Protein AF-A0A7W1NB99-F1 (afdb_monomer)

Mean predicted aligned error: 2.94 Å

Secondary structure (DSSP, 8-state):
-EEEEE-SSSS-EEEEE-TTS-EEEEEE-TT--HHHHHHHHHHHHHHHH---SEEEEEEESS-HHHHHHHHHHHHHHHHHHT--EEEEEHHHHHHHTT-SEEEEEEEEETTTEEEEEEEEEETTEEEEEEEEEEEETTS-----GGGGGSEEESTHHHHSTTHHHHHSTTPEE---PPP-TT-

Foldseek 3Di:
DEKEKEQQEQWIKIFDADPVLHTPDIGTPVNPGLLPPVLVRVVVVCVVPNQDQAYEYECDDGDPVNRVSGVVSRVVSCVVVVHHYHYDYQQQLQVLVVAAFWEWEWDDDPDFKIWTFIWGHDPSDIDTPGDIDIDGLPDADDDDPCQLVHEYEEQCCPVPPCSSCVNHNNHHYDYHDGRHRSD

Solvent-accessible surface area (backbone atoms only — not comparable to full-atom values): 9729 Å² total; per-residue (Å²): 74,34,40,25,32,31,11,48,50,70,23,33,27,32,23,3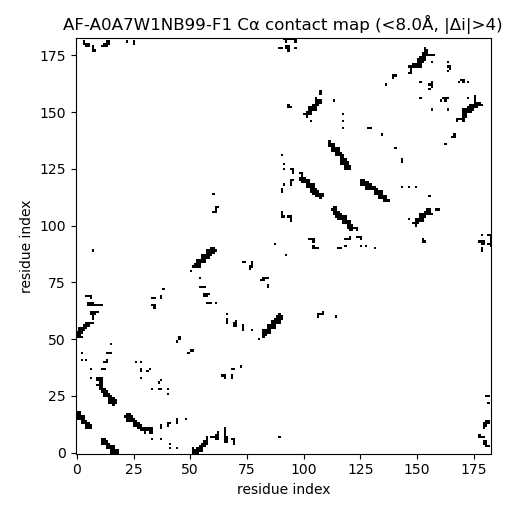8,26,44,88,88,70,49,77,75,46,78,48,70,44,87,77,41,44,23,87,76,41,47,68,59,53,53,51,49,50,38,74,75,74,42,87,53,73,29,38,34,34,39,72,31,72,54,30,73,67,20,31,50,49,44,48,51,50,52,54,51,52,25,64,76,71,74,35,55,75,43,76,35,48,36,51,58,22,40,34,54,66,71,42,69,46,48,27,29,28,30,47,60,47,84,87,60,31,33,35,35,34,34,34,35,24,52,93,87,40,79,44,77,78,38,70,81,41,78,40,49,67,90,55,78,66,92,71,64,84,66,55,59,78,17,33,36,28,18,38,26,63,70,78,40,72,62,46,62,47,74,60,36,69,81,40,43,78,60,60,48,55,73,64,55,33,87,62

pLDDT: mean 96.03, std 3.54, range [71.44, 98.75]

Sequence (183 aa):
MIIAFEAIGRSGSGCAVDAAGAVIEHVALDGIEAEVGLAALVQGLYSRHGVPHALAVAAGPGSFTGLRVAVVLARTLAWMDALPVHPVDSLVALALMQGDGLWWPLVPLKRDTTFHALVRVASGRAEVIAATIATADDDQPTLDALTSGAVAVGPALTQKPGLAERWCPGARSGSPAMPDARG

Structure (mmCIF, N/CA/C/O backbone):
data_AF-A0A7W1NB99-F1
#
_entry.id   AF-A0A7W1NB99-F1
#
loop_
_atom_site.group_PDB
_atom_site.id
_atom_site.type_symbol
_atom_site.label_atom_id
_atom_site.label_alt_id
_atom_site.label_comp_id
_atom_site.label_asym_id
_atom_site.label_entity_id
_atom_site.label_seq_id
_atom_site.pdbx_PDB_ins_code
_atom_site.Cartn_x
_atom_site.Cartn_y
_atom_site.Cartn_z
_atom_site.occupancy
_atom_site.B_iso_or_equiv
_atom_site.auth_seq_id
_atom_site.auth_comp_id
_atom_site.auth_asym_id
_atom_site.auth_atom_id
_atom_site.pdbx_PDB_model_num
ATOM 1 N N . MET A 1 1 ? 8.144 -10.772 -15.489 1.00 95.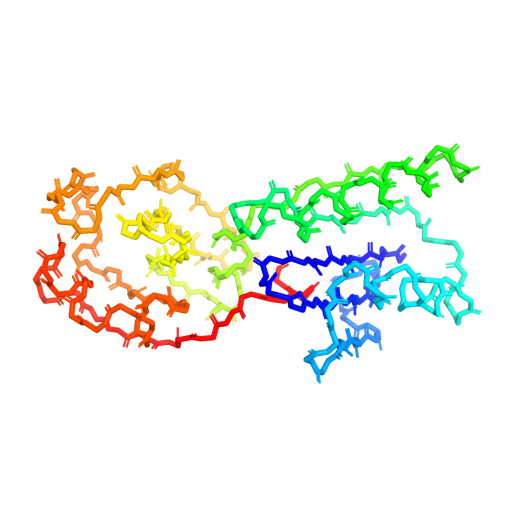31 1 MET A N 1
ATOM 2 C CA . MET A 1 1 ? 8.530 -9.957 -14.335 1.00 95.31 1 MET A CA 1
ATOM 3 C C . MET A 1 1 ? 7.824 -8.611 -14.409 1.00 95.31 1 MET A C 1
ATOM 5 O O . MET A 1 1 ? 7.725 -8.033 -15.491 1.00 95.31 1 MET A O 1
ATOM 9 N N . ILE A 1 2 ? 7.290 -8.181 -13.269 1.00 97.50 2 ILE A N 1
ATOM 10 C CA . ILE A 1 2 ? 6.605 -6.905 -13.036 1.00 97.50 2 ILE A CA 1
ATOM 11 C C . ILE A 1 2 ? 7.521 -6.048 -12.165 1.00 97.50 2 ILE A C 1
ATOM 13 O O . ILE A 1 2 ? 8.188 -6.584 -11.281 1.00 97.50 2 ILE A O 1
ATOM 17 N N . ILE A 1 3 ? 7.530 -4.733 -12.383 1.00 98.50 3 ILE A N 1
ATOM 18 C CA . ILE A 1 3 ? 8.090 -3.791 -11.407 1.00 98.50 3 ILE A CA 1
ATOM 19 C C . ILE A 1 3 ? 6.932 -3.092 -10.699 1.00 98.50 3 ILE A C 1
ATOM 21 O O . ILE A 1 3 ? 6.106 -2.446 -11.350 1.00 98.50 3 ILE A O 1
ATOM 25 N N . ALA A 1 4 ? 6.870 -3.238 -9.378 1.00 98.31 4 ALA A N 1
ATOM 26 C CA . ALA A 1 4 ? 5.909 -2.553 -8.525 1.00 98.31 4 ALA A CA 1
ATOM 27 C C . ALA A 1 4 ? 6.605 -1.449 -7.728 1.00 98.31 4 ALA A C 1
ATOM 29 O O . ALA A 1 4 ? 7.766 -1.602 -7.352 1.00 98.31 4 ALA A O 1
ATOM 30 N N . PHE A 1 5 ? 5.931 -0.333 -7.470 1.00 98.56 5 PHE A N 1
ATOM 31 C CA . PHE A 1 5 ? 6.475 0.711 -6.604 1.00 98.56 5 PHE A CA 1
ATOM 32 C C . PHE A 1 5 ? 5.394 1.580 -5.979 1.00 98.56 5 PHE A C 1
ATOM 34 O O . PHE A 1 5 ? 4.287 1.737 -6.500 1.00 98.56 5 PHE A O 1
ATOM 41 N N . GLU A 1 6 ? 5.735 2.171 -4.843 1.00 97.44 6 GLU A N 1
ATOM 42 C CA . GLU A 1 6 ? 4.821 2.980 -4.058 1.00 97.44 6 GLU A CA 1
ATOM 43 C C . GLU A 1 6 ? 5.514 4.196 -3.442 1.00 97.44 6 GLU A C 1
ATOM 45 O O . GLU A 1 6 ? 6.733 4.242 -3.275 1.00 97.44 6 GLU A O 1
ATOM 50 N N . ALA A 1 7 ? 4.702 5.204 -3.141 1.00 96.12 7 ALA A N 1
ATOM 51 C CA . ALA A 1 7 ? 5.072 6.366 -2.343 1.00 96.12 7 ALA A CA 1
ATOM 52 C C . ALA A 1 7 ? 3.852 6.800 -1.516 1.00 96.12 7 ALA A C 1
ATOM 54 O O . ALA A 1 7 ? 3.336 7.916 -1.633 1.00 96.12 7 ALA A O 1
ATOM 55 N N . ILE A 1 8 ? 3.324 5.847 -0.746 1.00 94.81 8 ILE A N 1
ATOM 56 C CA . ILE A 1 8 ? 2.120 5.988 0.079 1.00 94.81 8 ILE A CA 1
ATOM 57 C C . ILE A 1 8 ? 2.428 6.870 1.289 1.00 94.81 8 ILE A C 1
ATOM 59 O O . ILE A 1 8 ? 1.588 7.660 1.720 1.00 94.81 8 ILE A O 1
ATOM 63 N N . GLY A 1 9 ? 3.642 6.757 1.828 1.00 90.69 9 GLY A N 1
ATOM 64 C CA . GLY A 1 9 ? 4.150 7.600 2.902 1.00 90.69 9 GLY A CA 1
ATOM 65 C C . GLY A 1 9 ? 4.898 8.838 2.404 1.00 90.69 9 GLY A C 1
ATOM 66 O O . GLY A 1 9 ? 4.710 9.334 1.296 1.00 90.69 9 GLY A O 1
ATOM 67 N N . ARG A 1 10 ? 5.766 9.361 3.273 1.00 90.44 10 ARG A N 1
ATOM 68 C CA . ARG A 1 10 ? 6.712 10.435 2.936 1.00 90.44 10 ARG A CA 1
ATOM 69 C C . ARG A 1 10 ? 7.853 9.936 2.029 1.00 90.44 10 ARG A C 1
ATOM 71 O O . ARG A 1 10 ? 8.330 10.644 1.150 1.00 90.44 10 ARG A O 1
ATOM 78 N N . SER A 1 11 ? 8.260 8.693 2.261 1.00 94.31 11 SER A N 1
ATOM 79 C CA . SER A 1 11 ? 9.241 7.956 1.469 1.00 94.31 11 SER A CA 1
ATOM 80 C C . SER A 1 11 ? 8.521 6.976 0.530 1.00 94.31 11 SER A C 1
ATOM 82 O O . SER A 1 11 ? 7.312 7.100 0.322 1.00 94.31 11 SER A O 1
ATOM 84 N N . GLY A 1 12 ? 9.245 6.014 -0.032 1.00 96.44 12 GLY A N 1
ATOM 85 C CA . GLY A 1 12 ? 8.682 5.008 -0.926 1.00 96.44 12 GLY A CA 1
ATOM 86 C C . GLY A 1 12 ? 9.591 3.799 -1.104 1.00 96.44 12 GLY A C 1
ATOM 87 O O . GLY A 1 12 ? 10.700 3.736 -0.565 1.00 96.44 12 GLY A O 1
ATOM 88 N N . SER A 1 13 ? 9.120 2.846 -1.887 1.00 98.25 13 SER A N 1
ATOM 89 C CA . SER A 1 13 ? 9.804 1.589 -2.164 1.00 98.25 13 SER A CA 1
ATOM 90 C C . SER A 1 13 ? 9.446 1.070 -3.552 1.00 98.25 13 SER A C 1
ATOM 92 O O . SER A 1 13 ? 8.508 1.543 -4.198 1.00 98.25 13 SER A O 1
ATOM 94 N N . GLY A 1 14 ? 10.212 0.095 -4.027 1.00 98.38 14 GLY A N 1
ATOM 95 C CA . GLY A 1 14 ? 9.943 -0.613 -5.268 1.00 98.38 14 GLY A CA 1
ATOM 96 C C . GLY A 1 14 ? 10.437 -2.048 -5.209 1.00 98.38 14 GLY A C 1
ATOM 97 O O . GLY A 1 14 ? 11.356 -2.376 -4.457 1.00 98.38 14 GLY A O 1
ATOM 98 N N . CYS A 1 15 ? 9.835 -2.915 -6.011 1.00 98.00 15 CYS A N 1
ATOM 99 C CA . CYS A 1 15 ? 10.243 -4.300 -6.126 1.00 98.00 15 CYS A CA 1
ATOM 100 C C . CYS A 1 15 ? 10.159 -4.809 -7.568 1.00 98.00 15 CYS A C 1
ATOM 102 O O . CYS A 1 15 ? 9.375 -4.319 -8.381 1.00 98.00 15 CYS A O 1
ATOM 104 N N . ALA A 1 16 ? 10.986 -5.805 -7.873 1.00 98.38 16 ALA A N 1
ATOM 105 C CA . ALA A 1 16 ? 10.853 -6.637 -9.060 1.00 98.38 16 ALA A CA 1
ATOM 106 C C . ALA A 1 16 ? 10.233 -7.975 -8.643 1.00 98.38 16 ALA A C 1
ATOM 108 O O . ALA A 1 16 ? 10.694 -8.598 -7.685 1.00 98.38 16 ALA A O 1
ATOM 109 N N . VAL A 1 17 ? 9.203 -8.419 -9.360 1.00 97.00 17 VAL A N 1
ATOM 110 C CA . VAL A 1 17 ? 8.416 -9.620 -9.039 1.00 97.00 17 VAL A CA 1
ATOM 111 C C . VAL A 1 17 ? 8.390 -10.553 -10.241 1.00 97.00 17 VAL A C 1
ATOM 113 O O . VAL A 1 17 ? 8.156 -10.113 -11.368 1.00 97.00 17 VAL A O 1
ATOM 116 N N . ASP A 1 18 ? 8.637 -11.842 -10.036 1.00 94.88 18 ASP A N 1
ATOM 117 C CA . ASP A 1 18 ? 8.598 -12.833 -11.110 1.00 94.88 18 ASP A CA 1
ATOM 118 C C . ASP A 1 18 ? 7.161 -13.174 -11.564 1.00 94.88 18 ASP A C 1
ATOM 120 O O . ASP A 1 18 ? 6.174 -12.603 -11.105 1.00 94.88 18 ASP A O 1
ATOM 124 N N . ALA A 1 19 ? 7.031 -14.091 -12.526 1.00 89.12 19 ALA A N 1
ATOM 125 C CA . ALA A 1 19 ? 5.724 -14.490 -13.056 1.00 89.12 19 ALA A CA 1
ATOM 126 C C . ALA A 1 19 ? 4.874 -15.314 -12.066 1.00 89.12 19 ALA A C 1
ATOM 128 O O . ALA A 1 19 ? 3.666 -15.427 -12.263 1.00 89.12 19 ALA A O 1
ATOM 129 N N . ALA A 1 20 ? 5.487 -15.893 -11.031 1.00 89.25 20 ALA A N 1
ATOM 130 C CA . ALA A 1 20 ? 4.806 -16.643 -9.980 1.00 89.25 20 ALA A CA 1
ATOM 131 C C . ALA A 1 20 ? 4.380 -15.748 -8.801 1.00 89.25 20 ALA A C 1
ATOM 133 O O . ALA A 1 20 ? 3.727 -16.233 -7.878 1.00 89.25 20 ALA A O 1
ATOM 134 N N . GLY A 1 21 ? 4.724 -14.456 -8.831 1.00 87.75 21 GLY A N 1
ATOM 135 C CA . GLY A 1 21 ? 4.451 -13.513 -7.748 1.00 87.75 21 GLY A CA 1
ATOM 136 C C . GLY A 1 21 ? 5.541 -13.479 -6.674 1.00 87.75 21 GLY A C 1
ATOM 137 O O . GLY A 1 21 ? 5.349 -12.840 -5.643 1.00 87.75 21 GLY A O 1
ATOM 138 N N . ALA A 1 22 ? 6.683 -14.142 -6.883 1.00 93.31 22 ALA A N 1
ATOM 139 C CA . ALA A 1 22 ? 7.787 -14.104 -5.934 1.00 93.31 22 ALA A CA 1
ATOM 140 C C . ALA A 1 22 ? 8.626 -12.832 -6.119 1.00 93.31 22 ALA A C 1
ATOM 142 O O . ALA A 1 22 ? 8.983 -12.446 -7.235 1.00 93.31 22 ALA A O 1
ATOM 143 N N . VAL A 1 23 ? 8.961 -12.180 -5.004 1.00 96.88 23 VAL A N 1
ATOM 144 C CA . VAL A 1 23 ? 9.816 -10.987 -4.993 1.00 96.88 23 VAL A CA 1
ATOM 145 C C . VAL A 1 23 ? 11.252 -11.388 -5.334 1.00 96.88 23 VAL A C 1
ATOM 147 O O . VAL A 1 23 ? 11.877 -12.156 -4.606 1.00 96.88 23 VAL A O 1
ATOM 150 N N . ILE A 1 24 ? 11.777 -10.836 -6.428 1.00 97.69 24 ILE A N 1
ATOM 151 C CA . ILE A 1 24 ? 13.167 -10.998 -6.876 1.00 97.69 24 ILE A CA 1
ATOM 152 C C . ILE A 1 24 ? 14.075 -10.028 -6.113 1.00 97.69 24 ILE A C 1
ATOM 154 O O . ILE A 1 24 ? 15.120 -10.412 -5.597 1.00 97.69 24 ILE A O 1
ATOM 158 N N . GLU A 1 25 ? 13.674 -8.758 -6.044 1.00 98.19 25 GLU A N 1
ATOM 159 C CA . GLU A 1 25 ? 14.397 -7.695 -5.345 1.00 98.19 25 GLU A CA 1
ATOM 160 C C . GLU A 1 25 ? 13.383 -6.720 -4.749 1.00 98.19 25 GLU A C 1
ATOM 162 O O . GLU A 1 25 ? 12.399 -6.381 -5.402 1.00 98.19 25 GLU A O 1
ATOM 167 N N . HIS A 1 26 ? 13.640 -6.246 -3.532 1.00 98.19 26 HIS A N 1
ATOM 168 C CA . HIS A 1 26 ? 12.911 -5.148 -2.906 1.00 98.19 26 HIS A CA 1
ATOM 169 C C . HIS A 1 26 ? 13.908 -4.080 -2.461 1.00 98.19 26 HIS A C 1
ATOM 171 O O . HIS A 1 26 ? 14.921 -4.394 -1.834 1.00 98.19 26 HIS A O 1
ATOM 177 N N . VAL A 1 27 ? 13.600 -2.824 -2.767 1.00 98.19 27 VAL A N 1
ATOM 178 C CA . VAL A 1 27 ? 14.417 -1.657 -2.438 1.00 98.19 27 VAL A CA 1
ATOM 179 C 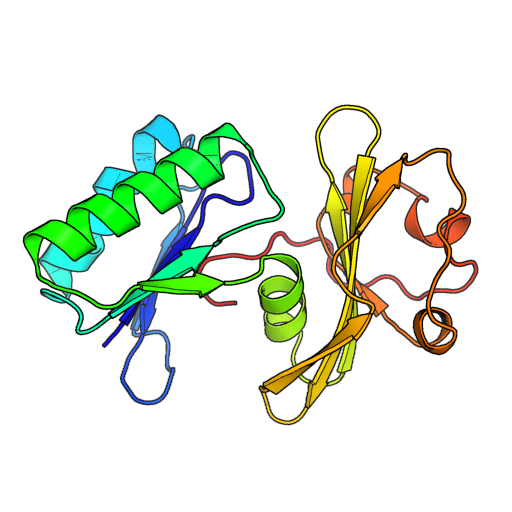C . VAL A 1 27 ? 13.524 -0.622 -1.771 1.00 98.19 27 VAL A C 1
ATOM 181 O O . VAL A 1 27 ? 12.453 -0.303 -2.284 1.00 98.19 27 VAL A O 1
ATOM 184 N N . ALA A 1 28 ? 13.974 -0.071 -0.649 1.00 97.31 28 ALA A N 1
ATOM 185 C CA . ALA A 1 28 ? 13.327 1.048 0.023 1.00 97.31 28 ALA A CA 1
ATOM 186 C C . ALA A 1 28 ? 14.185 2.312 -0.110 1.00 97.31 28 ALA A C 1
ATOM 188 O O . ALA A 1 28 ? 15.399 2.242 -0.284 1.00 97.31 28 ALA A O 1
ATOM 189 N N . LEU A 1 29 ? 13.547 3.478 -0.028 1.00 96.81 29 LEU A N 1
ATOM 190 C CA . LEU A 1 29 ? 14.230 4.773 -0.006 1.00 96.81 29 LEU A CA 1
ATOM 191 C C . LEU A 1 29 ? 14.797 5.146 1.375 1.00 96.81 29 LEU A C 1
ATOM 193 O O . LEU A 1 29 ? 15.425 6.194 1.498 1.00 96.81 29 LEU A O 1
ATOM 197 N N . ASP A 1 30 ? 14.562 4.333 2.409 1.00 91.50 30 ASP A N 1
ATOM 198 C CA . ASP A 1 30 ? 15.127 4.485 3.760 1.00 91.50 30 ASP A CA 1
ATOM 199 C C . ASP A 1 30 ? 15.019 5.909 4.338 1.00 91.50 30 ASP A C 1
ATOM 201 O O . ASP A 1 30 ? 15.935 6.446 4.960 1.00 91.50 30 ASP A O 1
ATOM 205 N N . GLY A 1 31 ? 13.860 6.542 4.133 1.00 89.06 31 GLY A N 1
ATOM 206 C CA . GLY A 1 31 ? 13.554 7.871 4.663 1.00 89.06 31 GLY A CA 1
ATOM 207 C C . GLY A 1 31 ? 13.885 9.033 3.728 1.00 89.06 31 GLY A C 1
ATOM 208 O O . GLY A 1 31 ? 13.512 10.161 4.057 1.00 89.06 31 GLY A O 1
ATOM 209 N N . ILE A 1 32 ? 14.506 8.775 2.569 1.00 95.62 32 ILE A N 1
ATOM 210 C CA . ILE A 1 32 ? 14.614 9.745 1.471 1.00 95.62 32 ILE A CA 1
ATOM 211 C C . ILE A 1 32 ? 13.205 10.040 0.941 1.00 95.62 32 ILE A C 1
ATOM 213 O O . ILE A 1 32 ? 12.403 9.125 0.730 1.00 95.62 32 ILE A O 1
ATOM 217 N N . GLU A 1 33 ? 12.903 11.321 0.732 1.00 96.56 33 GLU A N 1
ATOM 218 C CA . GLU A 1 33 ? 11.612 11.772 0.206 1.00 96.56 33 GLU A CA 1
ATOM 219 C C . GLU A 1 33 ? 11.345 11.181 -1.184 1.00 96.56 33 GLU A C 1
ATOM 221 O O . GLU A 1 33 ? 12.237 11.125 -2.042 1.00 96.56 33 GLU A O 1
ATOM 226 N N . ALA A 1 34 ? 10.104 10.757 -1.424 1.00 95.62 34 ALA A N 1
ATOM 227 C CA . ALA A 1 34 ? 9.724 10.095 -2.668 1.00 95.62 34 ALA A CA 1
ATOM 228 C C . ALA A 1 34 ? 10.000 10.961 -3.912 1.00 95.62 34 ALA A C 1
ATOM 230 O O . ALA A 1 34 ? 10.489 10.450 -4.920 1.00 95.62 34 ALA A O 1
ATOM 231 N N . GLU A 1 35 ? 9.760 12.273 -3.837 1.00 95.38 35 GLU A N 1
ATOM 232 C CA . GLU A 1 35 ? 10.037 13.232 -4.915 1.00 95.38 35 GLU A CA 1
ATOM 233 C C . GLU A 1 35 ? 11.522 13.359 -5.284 1.00 95.38 35 GLU A C 1
ATOM 235 O O . GLU A 1 35 ? 11.835 13.819 -6.381 1.00 95.38 35 GLU A O 1
ATOM 240 N N . VAL A 1 36 ? 12.428 12.946 -4.395 1.00 96.94 36 VAL A N 1
ATOM 241 C CA . VAL A 1 36 ? 13.875 12.958 -4.638 1.00 96.94 36 VAL A CA 1
ATOM 242 C C . VAL A 1 36 ? 14.343 11.598 -5.148 1.00 96.94 36 VAL A C 1
ATOM 244 O O . VAL A 1 36 ? 15.109 11.523 -6.106 1.00 96.94 36 VAL A O 1
ATOM 247 N N . GLY A 1 37 ? 13.909 10.518 -4.495 1.00 97.56 37 GLY A N 1
ATOM 248 C CA . GLY A 1 37 ? 14.526 9.204 -4.664 1.00 97.56 37 GLY A CA 1
ATOM 249 C C . GLY A 1 37 ? 13.807 8.240 -5.608 1.00 97.56 37 GLY A C 1
ATOM 250 O O . GLY A 1 37 ? 14.460 7.379 -6.200 1.00 97.56 37 GLY A O 1
ATOM 251 N N . LEU A 1 38 ? 12.483 8.347 -5.768 1.00 98.19 38 LEU A N 1
ATOM 252 C CA . LEU A 1 38 ? 11.687 7.257 -6.351 1.00 98.19 38 LEU A CA 1
ATOM 253 C C . LEU A 1 38 ? 12.064 6.956 -7.807 1.00 98.19 38 LEU A C 1
ATOM 255 O O . LEU A 1 38 ? 12.202 5.794 -8.183 1.00 98.19 38 LEU A O 1
ATOM 259 N N . ALA A 1 39 ? 12.292 7.993 -8.616 1.00 98.00 39 ALA A N 1
ATOM 260 C CA . ALA A 1 39 ? 12.688 7.824 -10.013 1.00 98.00 39 ALA A CA 1
ATOM 261 C C . ALA A 1 39 ? 14.032 7.091 -10.150 1.00 98.00 39 ALA A C 1
ATOM 263 O O . ALA A 1 39 ? 14.157 6.177 -10.963 1.00 98.00 39 ALA A O 1
ATOM 264 N N . ALA A 1 40 ? 15.020 7.445 -9.322 1.00 98.12 40 ALA A N 1
ATOM 265 C CA . ALA A 1 40 ? 16.326 6.792 -9.324 1.00 98.12 40 ALA A CA 1
ATOM 266 C C . ALA A 1 40 ? 16.234 5.329 -8.863 1.00 98.12 40 ALA A C 1
ATOM 268 O O . ALA A 1 40 ? 16.883 4.458 -9.444 1.00 98.12 40 ALA A O 1
ATOM 269 N N . LEU A 1 41 ? 15.396 5.046 -7.861 1.00 98.56 41 LEU A N 1
ATOM 270 C CA . LEU A 1 41 ? 15.150 3.687 -7.382 1.00 98.56 41 LEU A CA 1
ATOM 271 C C . LEU A 1 41 ? 14.554 2.810 -8.491 1.00 98.56 41 LEU A C 1
ATOM 273 O O . LEU A 1 41 ? 15.102 1.745 -8.786 1.00 98.56 41 LEU A O 1
ATOM 277 N N . VAL A 1 42 ? 13.484 3.272 -9.145 1.00 98.38 42 VAL A N 1
ATOM 278 C CA . VAL A 1 42 ? 12.827 2.521 -10.229 1.00 98.38 42 VAL A CA 1
ATOM 279 C C . VAL A 1 42 ? 13.764 2.348 -11.426 1.00 98.38 42 VAL A C 1
ATOM 281 O O . VAL A 1 42 ? 13.870 1.245 -11.959 1.00 98.38 42 VAL A O 1
ATOM 284 N N . GLN A 1 43 ? 14.523 3.384 -11.800 1.00 97.81 43 GLN A N 1
ATOM 285 C CA . GLN A 1 43 ? 15.547 3.278 -12.844 1.00 97.81 43 GLN A CA 1
ATOM 286 C C . GLN A 1 43 ? 16.609 2.222 -12.500 1.00 97.81 43 GLN A C 1
ATOM 288 O O . GLN A 1 43 ? 17.087 1.499 -13.378 1.00 97.81 43 GLN A O 1
ATOM 293 N N . GLY A 1 44 ? 16.975 2.109 -11.222 1.00 98.38 44 GLY A N 1
ATOM 294 C CA . GLY A 1 44 ? 17.876 1.074 -10.732 1.00 98.38 44 GLY A CA 1
ATOM 295 C C . GLY A 1 44 ? 17.328 -0.334 -10.972 1.00 98.38 44 GLY A C 1
ATOM 296 O O . GLY A 1 44 ? 18.057 -1.180 -11.492 1.00 98.38 44 GLY A O 1
ATOM 297 N N . LEU A 1 45 ? 16.051 -0.570 -10.656 1.00 98.44 45 LEU A N 1
ATOM 298 C CA . LEU A 1 45 ? 15.385 -1.852 -10.919 1.00 98.44 45 LEU A CA 1
ATOM 299 C C . LEU A 1 45 ? 15.341 -2.166 -12.422 1.00 98.44 45 LEU A C 1
ATOM 301 O O . LEU A 1 45 ? 15.717 -3.268 -12.815 1.00 98.44 45 LEU A O 1
ATOM 305 N N . TYR A 1 46 ? 14.989 -1.186 -13.261 1.00 97.19 46 TYR A N 1
ATOM 306 C CA . TYR A 1 46 ? 15.031 -1.314 -14.726 1.00 97.19 46 TYR A CA 1
ATOM 307 C C . TYR A 1 46 ? 16.423 -1.700 -15.231 1.00 97.19 46 TYR A C 1
ATOM 309 O O . TYR A 1 46 ? 16.573 -2.581 -16.072 1.00 97.19 46 TYR A O 1
ATOM 317 N N . SER A 1 47 ? 17.463 -1.059 -14.700 1.00 97.69 47 SER A N 1
ATOM 318 C CA . SER A 1 47 ? 18.841 -1.292 -15.143 1.00 97.69 47 SER A CA 1
ATOM 319 C C . SER A 1 47 ? 19.354 -2.685 -14.758 1.00 97.69 47 SER A C 1
ATOM 321 O O . SER A 1 47 ? 20.170 -3.251 -15.479 1.00 97.69 47 SER A O 1
ATOM 323 N N . ARG A 1 48 ? 18.894 -3.239 -13.627 1.00 98.00 48 ARG A N 1
ATOM 324 C CA . ARG A 1 48 ? 19.312 -4.563 -13.137 1.00 98.00 48 ARG A CA 1
ATOM 325 C C . ARG A 1 48 ? 18.507 -5.714 -13.731 1.00 98.00 48 ARG A C 1
ATOM 327 O O . ARG A 1 48 ? 19.084 -6.762 -14.004 1.00 98.00 48 ARG A O 1
ATOM 334 N N . HIS A 1 49 ? 17.203 -5.525 -13.925 1.00 97.44 49 HIS A N 1
ATOM 335 C CA . HIS A 1 49 ? 16.280 -6.602 -14.308 1.00 97.44 49 HIS A CA 1
ATOM 336 C C . HIS A 1 49 ? 15.745 -6.482 -15.738 1.00 97.44 49 HIS A C 1
ATOM 338 O O . HIS A 1 49 ? 15.089 -7.401 -16.226 1.00 97.44 49 HIS A O 1
ATOM 344 N N . GLY A 1 50 ? 16.046 -5.381 -16.427 1.00 96.56 50 GLY A N 1
ATOM 345 C CA . GLY A 1 50 ? 15.521 -5.073 -17.752 1.00 96.56 50 GLY A CA 1
ATOM 346 C C . GLY A 1 50 ? 14.107 -4.491 -17.713 1.00 96.56 50 GLY A C 1
ATOM 347 O O . GLY A 1 50 ? 13.539 -4.221 -16.653 1.00 96.56 50 GLY A O 1
ATOM 348 N N . VAL A 1 51 ? 13.541 -4.287 -18.904 1.00 97.06 51 VAL A N 1
ATOM 349 C CA . VAL A 1 51 ? 12.183 -3.754 -19.072 1.00 97.06 51 VAL A CA 1
ATOM 350 C C . VAL A 1 51 ? 11.165 -4.803 -18.591 1.00 97.06 51 VAL A C 1
ATOM 352 O O . VAL A 1 51 ? 11.193 -5.940 -19.077 1.00 97.06 51 VAL A O 1
ATOM 355 N N . PRO A 1 52 ? 10.274 -4.474 -17.636 1.00 97.56 52 PRO A N 1
ATOM 356 C CA . PRO A 1 52 ? 9.250 -5.402 -17.170 1.00 97.56 52 PRO A CA 1
ATOM 357 C C . PRO A 1 52 ? 8.143 -5.550 -18.222 1.00 97.56 52 PRO A C 1
ATOM 359 O O . PRO A 1 52 ? 8.005 -4.716 -19.106 1.00 97.56 52 PRO A O 1
ATOM 362 N N . HIS A 1 53 ? 7.293 -6.573 -18.115 1.00 97.44 53 HIS A N 1
ATOM 363 C CA . HIS A 1 53 ? 6.122 -6.681 -19.007 1.00 97.44 53 HIS A CA 1
ATOM 364 C C . HIS A 1 53 ? 4.901 -5.902 -18.502 1.00 97.44 53 HIS A C 1
ATOM 366 O O . HIS A 1 53 ? 3.895 -5.825 -19.200 1.00 97.44 53 HIS A O 1
ATOM 372 N N . ALA A 1 54 ? 4.943 -5.400 -17.266 1.00 98.00 54 ALA A N 1
ATOM 373 C CA . ALA A 1 54 ? 3.902 -4.579 -16.663 1.00 98.00 54 ALA A CA 1
ATOM 374 C C . ALA A 1 54 ? 4.474 -3.770 -15.495 1.00 98.00 54 ALA A C 1
ATOM 376 O O . ALA A 1 54 ? 5.482 -4.152 -14.892 1.00 98.00 54 ALA A O 1
ATOM 377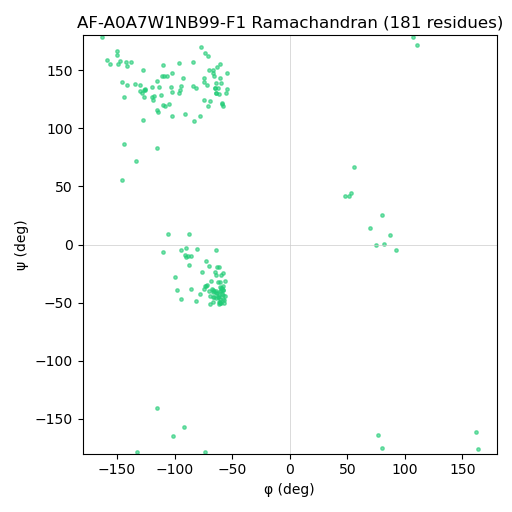 N N . LEU A 1 55 ? 3.784 -2.691 -15.148 1.00 98.56 55 LEU A N 1
ATOM 378 C CA . LEU A 1 55 ? 4.028 -1.920 -13.936 1.00 98.56 55 LEU A CA 1
ATOM 379 C C . LEU A 1 55 ? 2.872 -2.096 -12.959 1.00 98.56 55 LEU A C 1
ATOM 381 O O . LEU A 1 55 ? 1.719 -2.165 -13.380 1.00 98.56 55 LEU A O 1
ATOM 385 N N . ALA A 1 56 ? 3.168 -2.105 -11.665 1.00 98.12 56 ALA A N 1
ATOM 386 C CA . ALA A 1 56 ? 2.171 -1.942 -10.614 1.00 98.12 56 ALA A CA 1
ATOM 387 C C . ALA A 1 56 ? 2.510 -0.700 -9.783 1.00 98.12 56 ALA A C 1
ATOM 389 O O . ALA A 1 56 ? 3.670 -0.457 -9.458 1.00 98.12 56 ALA A O 1
ATOM 390 N N . VAL A 1 57 ? 1.519 0.130 -9.477 1.00 98.44 57 VAL A N 1
ATOM 391 C CA . VAL A 1 57 ? 1.758 1.383 -8.753 1.00 98.44 57 VAL A CA 1
ATOM 392 C C . VAL A 1 57 ? 0.647 1.653 -7.758 1.00 98.44 57 VAL A C 1
ATOM 394 O O . VAL A 1 57 ? -0.533 1.498 -8.080 1.00 98.44 57 VAL A O 1
ATOM 397 N N . ALA A 1 58 ? 1.016 2.089 -6.554 1.00 97.19 58 ALA A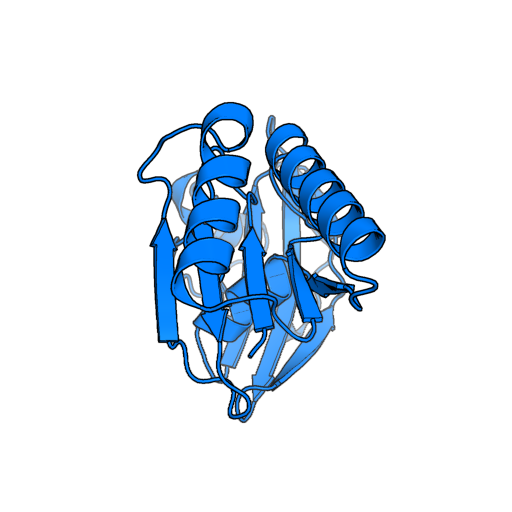 N 1
ATOM 398 C CA . ALA A 1 58 ? 0.039 2.534 -5.569 1.00 97.19 58 ALA A CA 1
ATOM 399 C C . ALA A 1 58 ? -0.787 3.708 -6.125 1.00 97.19 58 ALA A C 1
ATOM 401 O O . ALA A 1 58 ? -0.249 4.760 -6.477 1.00 97.19 58 ALA A O 1
ATOM 402 N N . ALA A 1 59 ? -2.106 3.526 -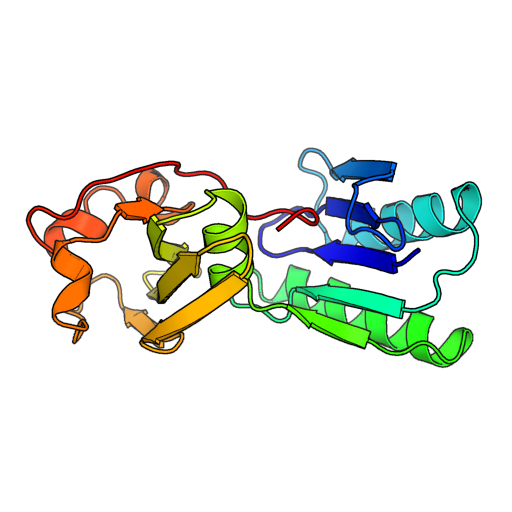6.189 1.00 96.19 59 ALA A N 1
ATOM 403 C CA . ALA A 1 59 ? -3.075 4.532 -6.625 1.00 96.19 59 ALA A CA 1
ATOM 404 C C . ALA A 1 59 ? -3.673 5.325 -5.449 1.00 96.19 59 ALA A C 1
ATOM 406 O O . ALA A 1 59 ? -4.409 6.290 -5.654 1.00 96.19 59 ALA A O 1
ATOM 407 N N . GLY A 1 60 ? -3.318 4.944 -4.223 1.00 94.88 60 GLY A N 1
ATOM 408 C CA . GLY A 1 60 ? -3.792 5.548 -2.990 1.00 94.88 60 GLY A CA 1
ATOM 409 C C . GLY A 1 60 ? -4.785 4.658 -2.244 1.00 94.88 60 GLY A C 1
ATOM 410 O O . GLY A 1 60 ? -5.108 3.566 -2.707 1.00 94.88 60 GLY A O 1
ATOM 411 N N . PRO A 1 61 ? -5.256 5.113 -1.073 1.00 95.44 61 PRO A N 1
ATOM 412 C CA . PRO A 1 61 ? -4.964 6.408 -0.444 1.00 95.44 61 PRO A CA 1
ATOM 413 C C . PRO A 1 61 ? -3.528 6.527 0.105 1.00 95.44 61 PRO A C 1
ATOM 415 O O . PRO A 1 61 ? -2.830 5.531 0.267 1.00 95.44 61 PRO A O 1
ATOM 418 N N . GLY A 1 62 ? -3.057 7.752 0.358 1.00 92.81 62 GLY A N 1
ATOM 419 C CA . GLY A 1 62 ? -1.681 8.017 0.801 1.00 92.81 62 GLY A CA 1
ATOM 420 C C . GLY A 1 62 ? -1.240 9.472 0.604 1.00 92.81 62 GLY A C 1
ATOM 421 O O . GLY A 1 62 ? -2.060 10.377 0.445 1.00 92.81 62 GLY A O 1
ATOM 422 N N . SER A 1 63 ? 0.072 9.700 0.614 1.00 92.06 63 SER A N 1
ATOM 423 C CA . SER A 1 63 ? 0.713 11.004 0.428 1.00 92.06 63 SER A CA 1
ATOM 424 C C . SER A 1 63 ? 0.347 11.631 -0.913 1.00 92.06 63 SER A C 1
ATOM 426 O O . SER A 1 63 ? 0.641 11.082 -1.970 1.00 92.06 63 SER A O 1
ATOM 428 N N . PHE A 1 64 ? -0.243 12.829 -0.886 1.00 91.19 64 PHE A N 1
ATOM 429 C CA . PHE A 1 64 ? -0.630 13.539 -2.108 1.00 91.19 64 PHE A CA 1
ATOM 430 C C . PHE A 1 64 ? 0.559 13.800 -3.047 1.00 91.19 64 PHE A C 1
ATOM 432 O O . PHE A 1 64 ? 0.447 13.606 -4.257 1.00 91.19 64 PHE A O 1
ATOM 439 N N . THR A 1 65 ? 1.701 14.228 -2.501 1.00 93.38 65 THR A N 1
ATOM 440 C CA . THR A 1 65 ? 2.922 14.455 -3.288 1.00 93.38 65 THR A CA 1
ATOM 441 C C . THR A 1 65 ? 3.492 13.124 -3.775 1.00 93.38 65 THR A C 1
ATOM 443 O O . THR A 1 65 ? 3.698 12.963 -4.976 1.00 93.38 65 THR A O 1
ATOM 446 N N . GLY A 1 66 ? 3.675 12.157 -2.868 1.00 94.44 66 GLY A N 1
ATOM 447 C CA . GLY A 1 66 ? 4.286 10.862 -3.178 1.00 94.44 66 GLY A CA 1
ATOM 448 C C . GLY A 1 66 ? 3.513 10.089 -4.247 1.00 94.44 66 GLY A C 1
ATOM 449 O O . GLY A 1 66 ? 4.081 9.724 -5.276 1.00 94.44 66 GLY A O 1
ATOM 450 N N . LEU A 1 67 ? 2.195 9.943 -4.081 1.00 95.69 67 LEU A N 1
ATOM 451 C CA . LEU A 1 67 ? 1.335 9.255 -5.049 1.00 95.69 67 LEU A CA 1
ATOM 452 C C . LEU A 1 67 ? 1.372 9.916 -6.428 1.00 95.69 67 LEU A C 1
ATOM 454 O O . LEU A 1 67 ? 1.425 9.222 -7.440 1.00 95.69 67 LEU A O 1
ATOM 458 N N . ARG A 1 68 ? 1.393 11.254 -6.507 1.00 96.25 68 ARG A N 1
ATOM 459 C CA . ARG A 1 68 ? 1.503 11.944 -7.802 1.00 96.25 68 ARG A CA 1
ATOM 460 C C . ARG A 1 68 ? 2.848 11.689 -8.472 1.00 96.25 68 ARG A C 1
ATOM 462 O O . ARG A 1 68 ? 2.867 11.495 -9.684 1.00 96.25 68 ARG A O 1
ATOM 469 N N . VAL A 1 69 ? 3.943 11.670 -7.711 1.00 97.38 69 VAL A N 1
ATOM 470 C CA . VAL A 1 69 ? 5.271 11.318 -8.236 1.00 97.38 69 VAL A CA 1
ATOM 471 C C . VAL A 1 69 ? 5.258 9.885 -8.772 1.00 97.38 69 VAL A C 1
ATOM 473 O O . VAL A 1 69 ? 5.631 9.672 -9.925 1.00 97.38 69 VAL A O 1
ATOM 476 N N . ALA A 1 70 ? 4.756 8.925 -7.990 1.00 97.81 70 ALA A N 1
ATOM 477 C CA . ALA A 1 70 ? 4.680 7.522 -8.389 1.00 97.81 70 ALA A CA 1
ATOM 478 C C . ALA A 1 70 ? 3.815 7.321 -9.647 1.00 97.81 70 ALA A C 1
ATOM 480 O O . ALA A 1 70 ? 4.264 6.742 -10.634 1.00 97.81 70 ALA A O 1
ATOM 481 N N . VAL A 1 71 ? 2.597 7.864 -9.674 1.00 98.06 71 VAL A N 1
ATOM 482 C CA . VAL A 1 71 ? 1.680 7.712 -10.815 1.00 98.06 71 VAL A CA 1
ATOM 483 C C . VAL A 1 71 ? 2.232 8.370 -12.083 1.00 98.06 71 VAL A C 1
ATOM 485 O O . VAL A 1 71 ? 2.122 7.802 -13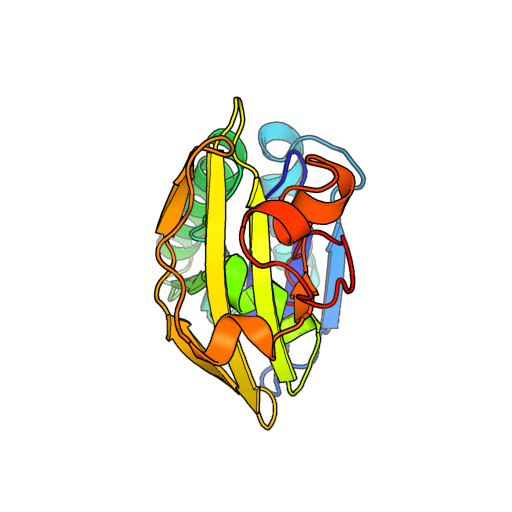.172 1.00 98.06 71 VAL A O 1
ATOM 488 N N . VAL A 1 72 ? 2.853 9.551 -11.979 1.00 98.12 72 VAL A N 1
ATOM 489 C CA . VAL A 1 72 ? 3.467 10.216 -13.141 1.00 98.12 72 VAL A CA 1
ATOM 490 C C . VAL A 1 72 ? 4.665 9.424 -13.659 1.00 98.12 72 VAL A C 1
ATOM 492 O O . VAL A 1 72 ? 4.801 9.281 -14.877 1.00 98.12 72 VAL A O 1
ATOM 495 N N . LEU A 1 73 ? 5.494 8.876 -12.767 1.00 98.31 73 LEU A N 1
ATOM 496 C CA . LEU A 1 73 ? 6.605 8.000 -13.134 1.00 98.31 73 LEU A CA 1
ATOM 497 C C . LEU A 1 73 ? 6.102 6.749 -13.866 1.00 98.31 73 LEU A C 1
ATOM 499 O O . LEU A 1 73 ? 6.561 6.475 -14.973 1.00 98.31 73 LEU A O 1
ATOM 503 N N . ALA A 1 74 ? 5.100 6.057 -13.312 1.00 98.31 74 ALA A N 1
ATOM 504 C CA . ALA A 1 74 ? 4.491 4.876 -13.927 1.00 98.31 74 ALA A CA 1
ATOM 505 C C . ALA A 1 74 ? 3.951 5.181 -15.324 1.00 98.31 74 ALA A C 1
ATOM 507 O O . ALA A 1 74 ? 4.259 4.472 -16.277 1.00 98.31 74 ALA A O 1
ATOM 508 N N . ARG A 1 75 ? 3.196 6.278 -15.467 1.00 98.25 75 ARG A N 1
ATOM 509 C CA . ARG A 1 75 ? 2.647 6.713 -16.757 1.00 98.25 75 ARG A CA 1
ATOM 510 C C . ARG A 1 75 ? 3.743 7.016 -17.777 1.00 98.25 75 ARG A C 1
ATOM 512 O O . ARG A 1 75 ? 3.573 6.709 -18.950 1.00 98.25 75 ARG A O 1
ATOM 519 N N . THR A 1 76 ? 4.833 7.645 -17.344 1.00 98.25 76 THR A N 1
ATOM 520 C CA . THR A 1 76 ? 5.945 8.021 -18.230 1.00 98.25 76 THR A CA 1
ATOM 521 C C . THR A 1 76 ? 6.647 6.779 -18.766 1.00 98.25 76 THR A C 1
ATOM 523 O O . THR A 1 76 ? 6.782 6.639 -19.977 1.00 98.25 76 THR A O 1
ATOM 526 N N . LEU A 1 77 ? 7.006 5.848 -17.881 1.00 98.06 77 LEU A N 1
ATOM 527 C CA . LEU A 1 77 ? 7.639 4.582 -18.256 1.00 98.06 77 LEU A CA 1
ATOM 528 C C . LEU A 1 77 ? 6.717 3.730 -19.136 1.00 98.06 77 LEU A C 1
ATOM 530 O O . LEU A 1 77 ? 7.124 3.250 -20.188 1.00 98.06 77 LEU A O 1
ATOM 534 N N . ALA A 1 78 ? 5.441 3.621 -18.761 1.00 98.12 78 ALA A N 1
ATOM 535 C CA . ALA A 1 78 ? 4.450 2.894 -19.543 1.00 98.12 78 ALA A CA 1
ATOM 536 C C . ALA A 1 78 ? 4.260 3.461 -20.951 1.00 98.12 78 ALA A C 1
ATOM 538 O O . ALA A 1 78 ? 4.061 2.701 -21.892 1.00 98.12 78 ALA A O 1
ATOM 539 N N . TRP A 1 79 ? 4.336 4.783 -21.108 1.00 98.25 79 TRP A N 1
ATOM 540 C CA . TRP A 1 79 ? 4.279 5.416 -22.420 1.00 98.25 79 TRP A CA 1
ATOM 541 C C . TRP A 1 79 ? 5.537 5.145 -23.255 1.00 98.25 79 TRP A C 1
ATOM 543 O O . TRP A 1 79 ? 5.417 4.889 -24.449 1.00 98.25 79 TRP A O 1
ATOM 553 N N . MET A 1 80 ? 6.722 5.172 -22.636 1.00 97.62 80 MET A N 1
ATOM 554 C CA . MET A 1 80 ? 7.998 4.926 -23.318 1.00 97.62 80 MET A CA 1
ATOM 555 C C . MET A 1 80 ? 8.125 3.484 -23.817 1.00 97.62 80 MET A C 1
ATOM 557 O O . MET A 1 80 ? 8.501 3.269 -24.967 1.00 97.62 80 MET A O 1
ATOM 561 N N . ASP A 1 81 ? 7.767 2.520 -22.970 1.00 97.69 81 ASP A N 1
ATOM 562 C CA . ASP A 1 81 ? 7.987 1.091 -23.220 1.00 97.69 81 ASP A CA 1
ATOM 563 C C . ASP A 1 81 ? 6.696 0.337 -23.596 1.00 97.69 81 ASP A C 1
ATOM 565 O O . ASP A 1 81 ? 6.686 -0.889 -23.684 1.00 97.69 81 ASP A O 1
ATOM 569 N N . ALA A 1 82 ? 5.596 1.065 -23.829 1.00 97.94 82 ALA A N 1
ATOM 570 C CA . ALA A 1 82 ? 4.272 0.527 -24.162 1.00 97.94 82 ALA A CA 1
ATOM 571 C C . ALA A 1 82 ? 3.760 -0.531 -23.157 1.00 97.94 82 ALA A C 1
ATOM 573 O O . ALA A 1 82 ? 3.221 -1.572 -23.539 1.00 97.94 82 ALA A O 1
ATOM 574 N N . LEU A 1 83 ? 3.920 -0.256 -21.858 1.00 98.06 83 LEU A N 1
ATOM 575 C CA . LEU A 1 83 ? 3.607 -1.202 -20.784 1.00 98.06 83 LEU A CA 1
ATOM 576 C C . LEU A 1 83 ? 2.181 -1.032 -20.239 1.00 98.06 83 LEU A C 1
ATOM 578 O O . LEU A 1 83 ? 1.720 0.097 -20.052 1.00 98.06 83 LEU A O 1
ATOM 582 N N . PRO A 1 84 ? 1.490 -2.128 -19.880 1.00 98.25 84 PRO A N 1
ATOM 583 C CA . PRO A 1 84 ? 0.308 -2.049 -19.032 1.00 98.25 84 PRO A CA 1
ATOM 584 C C . PRO A 1 84 ? 0.679 -1.569 -17.618 1.00 98.25 84 PRO A C 1
ATOM 586 O O . PRO A 1 84 ? 1.736 -1.913 -17.082 1.00 98.25 84 PRO A O 1
ATOM 589 N N . VAL A 1 85 ? -0.221 -0.794 -17.003 1.00 98.38 85 VAL A N 1
ATOM 590 C CA . VAL A 1 85 ? -0.090 -0.303 -15.622 1.00 98.38 85 VAL A CA 1
ATOM 591 C C . VAL A 1 85 ? -1.259 -0.808 -14.787 1.00 98.38 85 VAL A C 1
ATOM 593 O O . VAL A 1 85 ? -2.419 -0.584 -15.133 1.00 98.38 85 VAL A O 1
ATOM 596 N N . HIS A 1 86 ? -0.946 -1.448 -13.667 1.00 97.62 86 HIS A N 1
ATOM 597 C CA . HIS A 1 86 ? -1.903 -1.941 -12.689 1.00 97.62 86 HIS A CA 1
ATOM 598 C C . HIS A 1 86 ? -1.951 -0.988 -11.485 1.00 97.62 86 HIS A C 1
ATOM 600 O O . HIS A 1 86 ? -0.972 -0.898 -10.739 1.00 97.62 86 HIS A O 1
ATOM 606 N N . PRO A 1 87 ? -3.053 -0.247 -11.284 1.00 97.69 87 PRO A N 1
ATOM 607 C CA . PRO A 1 87 ? -3.236 0.539 -10.073 1.00 97.69 87 PRO A CA 1
ATOM 608 C C . PRO A 1 87 ? -3.513 -0.384 -8.880 1.00 97.69 87 PRO A C 1
ATOM 610 O O . PRO A 1 87 ? -4.308 -1.318 -8.991 1.00 97.69 87 PRO A O 1
ATOM 613 N N . VAL A 1 88 ? -2.885 -0.101 -7.739 1.00 97.06 88 VAL A N 1
ATOM 614 C CA . VAL A 1 88 ? -3.033 -0.871 -6.495 1.00 97.06 88 VAL A CA 1
ATOM 615 C C . VAL A 1 88 ? -3.621 0.021 -5.400 1.00 97.06 88 VAL A C 1
ATOM 617 O O . VAL A 1 88 ? -3.108 1.114 -5.153 1.00 97.06 88 VAL A O 1
ATOM 620 N N . ASP A 1 89 ? -4.701 -0.426 -4.754 1.00 97.38 89 ASP A N 1
ATOM 621 C CA . ASP A 1 89 ? -5.274 0.255 -3.586 1.00 97.38 89 ASP A CA 1
ATOM 622 C C . ASP A 1 89 ? -4.381 0.008 -2.359 1.00 97.38 89 ASP A C 1
ATOM 624 O O . ASP A 1 89 ? -4.097 -1.137 -2.000 1.00 97.38 89 ASP A O 1
ATOM 628 N N . SER A 1 90 ? -3.934 1.084 -1.713 1.00 97.38 90 SER A N 1
ATOM 629 C CA . SER A 1 90 ? -2.997 1.024 -0.587 1.00 97.38 90 SER A CA 1
ATOM 630 C C . SER A 1 90 ? -3.547 0.274 0.630 1.00 97.38 90 SER A C 1
ATOM 632 O O . SER A 1 90 ? -2.774 -0.331 1.372 1.00 97.38 90 SER A O 1
ATOM 634 N N . LEU A 1 91 ? -4.860 0.335 0.879 1.00 98.12 91 LEU A N 1
ATOM 635 C CA . LEU A 1 91 ? -5.498 -0.375 1.991 1.00 98.12 91 LEU A CA 1
ATOM 636 C C . LEU A 1 91 ? -5.595 -1.869 1.685 1.00 98.12 91 LEU A C 1
ATOM 638 O O . LEU A 1 91 ? -5.354 -2.690 2.568 1.00 98.12 91 LEU A O 1
ATOM 642 N N . VAL A 1 92 ? -5.886 -2.225 0.432 1.00 98.00 92 VAL A N 1
ATOM 643 C CA . VAL A 1 92 ? -5.873 -3.621 -0.025 1.00 98.00 92 VAL A CA 1
ATOM 644 C C . VAL A 1 92 ? -4.465 -4.209 0.055 1.00 98.00 92 VAL A C 1
ATOM 646 O O . VAL A 1 92 ? -4.307 -5.295 0.609 1.00 98.00 92 VAL A O 1
ATOM 649 N N . ALA A 1 93 ? -3.450 -3.477 -0.412 1.00 97.12 93 ALA A N 1
ATOM 650 C CA . ALA A 1 93 ? -2.049 -3.884 -0.295 1.00 97.12 93 ALA A CA 1
ATOM 651 C C . ALA A 1 93 ? -1.646 -4.095 1.172 1.00 97.12 93 ALA A C 1
ATOM 653 O O . ALA A 1 93 ? -1.101 -5.133 1.547 1.00 97.12 93 ALA A O 1
ATOM 654 N N . LEU A 1 94 ? -2.008 -3.150 2.049 1.00 97.94 94 LEU A N 1
ATOM 655 C CA . LEU A 1 94 ? -1.757 -3.269 3.485 1.00 97.94 94 LEU A CA 1
ATOM 656 C C . LEU A 1 94 ? -2.431 -4.507 4.096 1.00 97.94 94 LEU A C 1
ATOM 658 O O . LEU A 1 94 ? -1.844 -5.127 4.977 1.00 97.94 94 LEU A O 1
ATOM 662 N N . ALA A 1 95 ? -3.637 -4.872 3.653 1.00 98.12 95 ALA A N 1
ATOM 663 C CA . ALA A 1 95 ? -4.314 -6.087 4.103 1.00 98.12 95 ALA A CA 1
ATOM 664 C C . ALA A 1 95 ? -3.621 -7.362 3.589 1.00 98.12 95 ALA A C 1
ATOM 666 O O . ALA A 1 95 ? -3.405 -8.287 4.370 1.00 98.12 95 ALA A O 1
ATOM 667 N N . LEU A 1 96 ? -3.234 -7.407 2.308 1.00 96.88 96 LEU A N 1
ATOM 668 C CA . LEU A 1 96 ? -2.530 -8.546 1.701 1.00 96.88 96 LEU A CA 1
ATOM 669 C C . LEU A 1 96 ? -1.214 -8.860 2.417 1.00 96.88 96 LEU A C 1
ATOM 671 O O . LEU A 1 96 ? -0.916 -10.029 2.664 1.00 96.88 96 LEU A O 1
ATOM 675 N N . MET A 1 97 ? -0.475 -7.831 2.839 1.00 95.94 97 MET A N 1
ATOM 676 C CA . MET A 1 97 ? 0.771 -7.990 3.600 1.00 95.94 97 MET A CA 1
ATOM 677 C C . MET A 1 97 ? 0.592 -8.690 4.955 1.00 95.94 97 MET A C 1
ATOM 679 O O . MET A 1 97 ? 1.568 -9.199 5.504 1.00 95.94 97 MET A O 1
ATOM 683 N N . GLN A 1 98 ? -0.625 -8.731 5.502 1.00 97.25 98 GLN A N 1
ATOM 684 C CA . GLN A 1 98 ? -0.906 -9.425 6.763 1.00 97.25 98 GLN A CA 1
ATOM 685 C C . GLN A 1 98 ? -1.262 -10.907 6.571 1.00 97.25 98 GLN A C 1
ATOM 687 O O . GLN A 1 98 ? -1.338 -11.651 7.550 1.00 97.25 98 GLN A O 1
ATOM 692 N N . GLY A 1 99 ? -1.472 -11.348 5.328 1.00 96.25 99 GLY A N 1
ATOM 693 C CA . GLY A 1 99 ? -1.912 -12.701 5.003 1.00 96.25 99 GLY A CA 1
ATOM 694 C C . GLY A 1 99 ? -3.403 -12.934 5.256 1.00 96.25 99 GLY A C 1
ATOM 695 O O . GLY A 1 99 ? -4.190 -11.996 5.378 1.00 96.25 99 GLY A O 1
ATOM 696 N N . ASP A 1 100 ? -3.803 -14.204 5.300 1.00 97.94 100 ASP A N 1
ATOM 697 C CA . ASP A 1 100 ? -5.209 -14.599 5.415 1.00 97.94 100 ASP A CA 1
ATOM 698 C C . ASP A 1 100 ? -5.851 -14.083 6.715 1.00 97.94 100 ASP A C 1
ATOM 700 O O . ASP A 1 100 ? -5.329 -14.272 7.815 1.00 97.94 100 ASP A O 1
ATOM 704 N N . GLY A 1 101 ? -7.012 -13.438 6.597 1.00 98.06 101 GLY A N 1
ATOM 705 C CA . GLY A 1 101 ? -7.679 -12.802 7.727 1.00 98.06 101 GLY A CA 1
ATOM 706 C C . GLY A 1 101 ? -8.755 -11.795 7.332 1.00 98.06 101 GLY A C 1
ATOM 707 O O . GLY A 1 101 ? -9.084 -11.619 6.160 1.00 98.06 101 GLY A O 1
ATOM 708 N N . LEU A 1 102 ? -9.328 -11.139 8.341 1.00 98.38 102 LEU A N 1
ATOM 709 C CA . LEU A 1 102 ? -10.215 -9.992 8.168 1.00 98.38 102 LEU A CA 1
ATOM 710 C C . LEU A 1 102 ? -9.526 -8.764 8.761 1.00 98.38 102 LEU A C 1
ATOM 712 O O . LEU A 1 102 ? -9.302 -8.691 9.971 1.00 98.38 102 LEU A O 1
ATOM 716 N N . TRP A 1 103 ? -9.194 -7.819 7.896 1.00 98.62 103 TRP A N 1
ATOM 717 C CA . TRP A 1 103 ? -8.353 -6.675 8.203 1.00 98.62 103 TRP A CA 1
ATOM 718 C C . TRP A 1 103 ? -9.153 -5.390 8.080 1.00 98.62 103 TRP A C 1
ATOM 720 O O . TRP A 1 103 ? -9.942 -5.223 7.148 1.00 98.62 103 TRP A O 1
ATOM 730 N N . TRP A 1 104 ? -8.897 -4.466 8.998 1.00 98.62 104 TRP A N 1
ATOM 731 C CA . TRP A 1 104 ? -9.394 -3.097 8.954 1.00 98.62 104 TRP A CA 1
ATOM 732 C C . TRP A 1 104 ? -8.193 -2.148 8.804 1.00 98.62 104 TRP A C 1
ATOM 734 O O . TRP A 1 104 ? -7.638 -1.683 9.802 1.00 98.62 104 TRP A O 1
ATOM 744 N N . PRO A 1 105 ? -7.693 -1.936 7.570 1.00 98.44 105 PRO A N 1
ATOM 745 C CA . PRO A 1 105 ? -6.573 -1.043 7.313 1.00 98.44 105 PRO A CA 1
ATOM 746 C C . PRO A 1 105 ? -6.922 0.409 7.635 1.00 98.44 105 PRO A C 1
ATOM 748 O O . PRO A 1 105 ? -7.965 0.902 7.215 1.00 98.44 105 PRO A O 1
ATOM 751 N N . LEU A 1 106 ? -6.020 1.102 8.327 1.00 97.81 106 LEU A N 1
ATOM 752 C CA . LEU A 1 106 ? -6.154 2.492 8.748 1.00 97.81 106 LEU A CA 1
ATOM 753 C C . LEU A 1 106 ? -4.922 3.294 8.299 1.00 97.81 106 LEU A C 1
ATOM 755 O O . LEU A 1 106 ?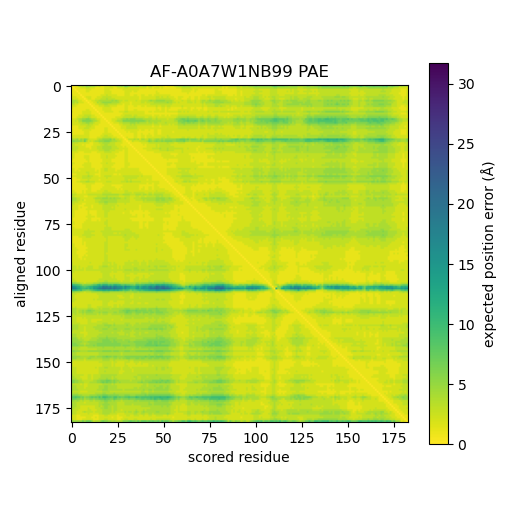 -3.834 3.178 8.878 1.00 97.81 106 LEU A O 1
ATOM 759 N N . VAL A 1 107 ? -5.092 4.140 7.280 1.00 96.25 107 VAL A N 1
ATOM 760 C CA . VAL A 1 107 ? -4.025 5.002 6.743 1.00 96.25 107 VAL A CA 1
ATOM 761 C C . VAL A 1 107 ? -4.372 6.476 6.978 1.00 96.25 107 VAL A C 1
ATOM 763 O O . VAL A 1 107 ? -5.358 6.971 6.428 1.00 96.25 107 VAL A O 1
ATOM 766 N N . PRO A 1 108 ? -3.590 7.213 7.789 1.00 93.25 108 PRO A N 1
ATOM 767 C CA . PRO A 1 108 ? -3.880 8.597 8.105 1.00 93.25 108 PRO A CA 1
ATOM 768 C C . PRO A 1 108 ? -3.547 9.510 6.922 1.00 93.25 108 PRO A C 1
ATOM 770 O O . PRO A 1 108 ? -2.511 9.383 6.270 1.00 93.25 108 PRO A O 1
ATOM 773 N N . LEU A 1 109 ? -4.411 10.493 6.703 1.00 86.62 109 LEU A N 1
ATOM 774 C CA . LEU A 1 109 ? -4.128 11.703 5.946 1.00 86.62 109 LEU A CA 1
ATOM 775 C C . LEU A 1 109 ? -3.742 12.827 6.928 1.00 86.62 109 LEU A C 1
ATOM 777 O O . LEU A 1 109 ? -4.102 12.788 8.109 1.00 86.62 109 LEU A O 1
ATOM 781 N N . LYS A 1 110 ? -2.993 13.835 6.457 1.00 75.62 110 LYS A N 1
ATOM 782 C CA . LYS A 1 110 ? -2.642 15.020 7.268 1.00 75.62 110 LYS A CA 1
ATOM 783 C C . LYS A 1 110 ? -3.908 15.690 7.842 1.00 75.62 110 LYS A C 1
ATOM 785 O O . LYS A 1 110 ? -4.908 15.748 7.136 1.00 75.62 110 LYS A O 1
ATOM 790 N N . ARG A 1 111 ? -3.790 16.285 9.044 1.00 71.44 111 ARG A N 1
ATOM 791 C CA . ARG A 1 111 ? -4.828 17.083 9.740 1.00 71.44 111 ARG A CA 1
ATOM 792 C C . ARG A 1 111 ? -6.156 16.337 9.935 1.00 71.44 111 ARG A C 1
ATOM 794 O O . ARG A 1 111 ? -7.151 16.736 9.373 1.00 71.44 111 ARG A O 1
ATOM 801 N N . ASP A 1 112 ? -6.216 15.291 10.741 1.00 89.81 112 ASP A N 1
ATOM 802 C CA . ASP A 1 112 ? -7.520 14.895 11.314 1.00 89.81 112 ASP A CA 1
ATOM 803 C C . ASP A 1 112 ? -8.446 14.084 10.376 1.00 89.81 112 ASP A C 1
ATOM 805 O O . ASP A 1 112 ? -9.664 14.088 10.520 1.00 89.81 112 ASP A O 1
ATOM 809 N N . THR A 1 113 ? -7.903 13.366 9.385 1.00 94.94 113 THR A N 1
ATOM 810 C CA . THR A 1 113 ? -8.680 12.428 8.542 1.00 94.94 113 THR A CA 1
ATOM 811 C C . THR A 1 113 ? -7.957 11.101 8.369 1.00 94.94 113 THR A C 1
ATOM 813 O O . THR A 1 113 ? -6.747 11.084 8.133 1.00 94.94 113 THR A O 1
ATOM 816 N N . THR A 1 114 ? -8.672 9.983 8.438 1.00 96.94 114 THR A N 1
ATOM 817 C CA . THR A 1 114 ? -8.114 8.641 8.229 1.00 96.94 114 THR A CA 1
ATOM 818 C C . THR A 1 114 ? -8.904 7.899 7.165 1.00 96.94 114 THR A C 1
ATOM 820 O O . THR A 1 114 ? -10.135 7.882 7.178 1.00 96.94 114 THR A O 1
ATOM 823 N N . PHE A 1 115 ? -8.178 7.292 6.229 1.00 97.12 115 PHE A N 1
ATOM 824 C CA . PHE A 1 115 ? -8.752 6.362 5.274 1.00 97.12 115 PHE A CA 1
ATOM 825 C C . PHE A 1 115 ? -8.847 4.978 5.888 1.00 97.12 115 PHE A C 1
ATOM 827 O O . PHE A 1 115 ? -7.890 4.507 6.510 1.00 97.12 115 PHE A O 1
ATOM 834 N N . HIS A 1 116 ? -9.978 4.325 5.668 1.00 98.00 116 HIS A N 1
ATOM 835 C CA . HIS A 1 116 ? -10.191 2.954 6.091 1.00 98.00 116 HIS A CA 1
ATOM 836 C C . HIS A 1 116 ? -11.095 2.192 5.129 1.00 98.00 116 HIS A C 1
ATOM 838 O O . HIS A 1 116 ? -11.837 2.781 4.346 1.00 98.00 116 HIS A O 1
ATOM 844 N N . ALA A 1 117 ? -10.970 0.873 5.171 1.00 98.31 117 ALA A N 1
ATOM 845 C CA . ALA A 1 117 ? -11.737 -0.094 4.396 1.00 98.31 117 ALA A CA 1
ATOM 846 C C . ALA A 1 117 ? -11.844 -1.377 5.220 1.00 98.31 117 ALA A C 1
ATOM 848 O O . ALA A 1 117 ? -11.051 -1.587 6.136 1.00 98.31 117 ALA A O 1
ATOM 849 N N . LEU A 1 118 ? -12.766 -2.270 4.877 1.00 98.62 118 LEU A N 1
ATOM 850 C CA . LEU A 1 118 ? -12.784 -3.617 5.446 1.00 98.62 118 LEU A CA 1
ATOM 851 C C . LEU A 1 118 ? -12.392 -4.607 4.356 1.00 98.62 118 LEU A C 1
ATOM 853 O O . LEU A 1 118 ? -13.069 -4.694 3.333 1.00 98.62 118 LEU A O 1
ATOM 857 N N . VAL A 1 119 ? -11.308 -5.350 4.571 1.00 98.75 119 VAL A N 1
ATOM 858 C CA . VAL A 1 119 ? -10.733 -6.246 3.563 1.00 98.75 119 VAL A CA 1
ATOM 859 C C . VAL A 1 119 ? -10.588 -7.645 4.139 1.00 98.75 119 VAL A C 1
ATOM 861 O O . VAL A 1 119 ? -9.980 -7.844 5.190 1.00 98.75 119 VAL A O 1
ATOM 864 N N . ARG A 1 120 ? -11.134 -8.636 3.441 1.00 98.56 120 ARG A N 1
ATOM 865 C CA . ARG A 1 120 ? -10.904 -10.050 3.726 1.00 98.56 120 ARG A CA 1
ATOM 866 C C . ARG A 1 120 ? -9.803 -10.563 2.818 1.00 98.56 120 ARG A C 1
ATOM 868 O O . ARG A 1 120 ? -9.876 -10.376 1.612 1.00 98.56 120 ARG A O 1
ATOM 875 N N . VAL A 1 121 ? -8.817 -11.242 3.383 1.00 98.50 121 VAL A N 1
ATOM 876 C CA . VAL A 1 121 ? -7.792 -11.957 2.623 1.00 98.50 121 VAL A CA 1
ATOM 877 C C . VAL A 1 121 ? -7.984 -13.451 2.838 1.00 98.50 121 VAL A C 1
ATOM 879 O O . VAL A 1 121 ? -8.116 -13.907 3.974 1.00 98.50 121 VAL A O 1
ATOM 882 N N . ALA A 1 122 ? -8.042 -14.207 1.747 1.00 97.81 122 ALA A N 1
ATOM 883 C CA . ALA A 1 122 ? -8.136 -15.660 1.772 1.00 97.81 122 ALA A CA 1
ATOM 884 C C . ALA A 1 122 ? -7.339 -16.260 0.614 1.00 97.81 122 ALA A C 1
ATOM 886 O O . ALA A 1 122 ? -7.546 -15.894 -0.546 1.00 97.81 122 ALA A O 1
ATOM 887 N N . SER A 1 123 ? -6.442 -17.201 0.920 1.00 94.56 123 SER A N 1
ATOM 888 C CA . SER A 1 123 ? -5.549 -17.827 -0.059 1.00 94.56 123 SER A CA 1
ATOM 889 C C . SER A 1 123 ? -4.790 -16.795 -0.906 1.00 94.56 123 SER A C 1
ATOM 891 O O . SER A 1 123 ? -4.692 -16.933 -2.127 1.00 94.56 123 SER A O 1
ATOM 893 N N . GLY A 1 124 ? -4.311 -15.723 -0.263 1.00 89.62 124 GLY A N 1
ATOM 894 C CA . GLY A 1 124 ? -3.563 -14.646 -0.924 1.00 89.62 124 GLY A CA 1
ATOM 895 C C . GLY A 1 124 ? -4.391 -13.756 -1.861 1.00 89.62 124 GLY A C 1
ATOM 896 O O . GLY A 1 124 ? -3.824 -13.022 -2.665 1.00 89.62 124 GLY A O 1
ATOM 897 N N . ARG A 1 125 ? -5.727 -13.813 -1.792 1.00 94.06 125 ARG A N 1
ATOM 898 C CA . ARG A 1 125 ? -6.623 -12.925 -2.546 1.00 94.06 125 ARG A CA 1
ATOM 899 C C . ARG A 1 125 ? -7.387 -12.018 -1.605 1.00 94.06 125 ARG A C 1
ATOM 901 O O . ARG A 1 125 ? -7.925 -12.492 -0.608 1.00 94.06 125 ARG A O 1
ATOM 908 N N . ALA A 1 126 ? -7.463 -10.742 -1.959 1.00 97.19 126 ALA A N 1
ATOM 909 C CA . ALA A 1 126 ? -8.231 -9.755 -1.221 1.00 97.19 126 ALA A CA 1
ATOM 910 C C . ALA A 1 126 ? -9.640 -9.579 -1.801 1.00 97.19 126 ALA A C 1
ATOM 912 O O . ALA A 1 126 ? -9.825 -9.459 -3.012 1.00 97.19 126 ALA A O 1
ATOM 913 N N . GLU A 1 127 ? -10.621 -9.508 -0.912 1.00 98.12 127 GLU A N 1
ATOM 914 C CA . GLU A 1 127 ? -12.001 -9.115 -1.160 1.00 98.12 127 GLU A CA 1
ATOM 915 C C . GLU A 1 127 ? -12.300 -7.871 -0.317 1.00 98.12 127 GLU A C 1
ATOM 917 O O . GLU A 1 127 ? -12.131 -7.873 0.905 1.00 98.12 127 GLU A O 1
ATOM 922 N N . VAL A 1 128 ? -12.746 -6.798 -0.966 1.00 98.38 128 VAL A N 1
ATOM 923 C CA . VAL A 1 128 ? -13.155 -5.567 -0.281 1.00 98.38 128 VAL A CA 1
ATOM 924 C C . VAL A 1 128 ? -14.596 -5.738 0.196 1.00 98.38 128 VAL A C 1
ATOM 926 O O . VAL A 1 128 ? -15.525 -5.709 -0.606 1.00 98.38 128 VAL A O 1
ATOM 929 N N . ILE A 1 129 ? -14.770 -5.920 1.504 1.00 98.44 129 ILE A N 1
ATOM 930 C CA . ILE A 1 129 ? -16.075 -6.072 2.162 1.00 98.44 129 ILE A CA 1
ATOM 931 C C . ILE A 1 129 ? -16.752 -4.707 2.322 1.00 98.44 129 ILE A C 1
ATOM 933 O O . ILE A 1 129 ? -17.941 -4.566 2.057 1.00 98.44 129 ILE A O 1
ATOM 937 N N . ALA A 1 130 ? -15.977 -3.693 2.714 1.00 97.94 130 ALA A N 1
ATOM 938 C CA . ALA A 1 130 ? -16.415 -2.303 2.761 1.00 97.94 130 ALA A CA 1
ATOM 939 C C . ALA A 1 130 ? -15.407 -1.430 2.016 1.00 97.94 130 ALA A C 1
ATOM 941 O O . ALA A 1 130 ? -14.201 -1.536 2.252 1.00 97.94 130 ALA A O 1
ATOM 942 N N . ALA A 1 131 ? -15.914 -0.593 1.110 1.00 96.50 131 ALA A N 1
ATOM 943 C CA . ALA A 1 131 ? -15.102 0.251 0.244 1.00 96.50 131 ALA A CA 1
ATOM 944 C C . ALA A 1 131 ? -14.233 1.240 1.034 1.00 96.50 131 ALA A C 1
ATOM 946 O O . ALA A 1 131 ? -14.584 1.650 2.140 1.00 96.50 131 ALA A O 1
ATOM 947 N N . THR A 1 132 ? -13.129 1.662 0.418 1.00 95.94 132 THR A N 1
ATOM 948 C CA . THR A 1 132 ? -12.260 2.716 0.943 1.00 95.94 132 THR A CA 1
ATOM 949 C C . THR A 1 132 ? -13.044 4.010 1.143 1.00 95.94 132 THR A C 1
ATOM 951 O O . THR A 1 132 ? -13.555 4.594 0.185 1.00 95.94 132 THR A O 1
ATOM 954 N N . ILE A 1 133 ? -13.097 4.487 2.386 1.00 95.69 133 ILE A N 1
ATOM 955 C CA . ILE A 1 133 ? -13.693 5.771 2.757 1.00 95.69 133 ILE A CA 1
ATOM 956 C C . ILE A 1 133 ? -12.717 6.609 3.579 1.00 95.69 133 ILE A C 1
ATOM 958 O O . ILE A 1 133 ? -11.874 6.085 4.304 1.00 95.69 133 ILE A O 1
ATOM 962 N N . ALA A 1 134 ? -12.837 7.929 3.461 1.00 95.62 134 ALA A N 1
ATOM 963 C CA . ALA A 1 134 ? -12.182 8.879 4.350 1.00 95.62 134 ALA A CA 1
ATOM 964 C C . ALA A 1 134 ? -13.164 9.284 5.449 1.00 95.62 134 ALA A C 1
ATOM 966 O O . ALA A 1 134 ? -14.308 9.634 5.156 1.00 95.62 134 ALA A O 1
ATOM 967 N N . THR A 1 135 ? -12.724 9.272 6.701 1.00 96.88 135 THR A N 1
ATOM 968 C CA . THR A 1 135 ? -13.522 9.762 7.829 1.00 96.88 135 THR A CA 1
ATOM 969 C C . THR A 1 135 ? -12.687 10.731 8.651 1.00 96.88 135 THR A C 1
ATOM 971 O O . THR A 1 135 ? -11.495 10.490 8.863 1.00 96.88 135 THR A O 1
ATOM 974 N N . ALA A 1 136 ? -13.291 11.848 9.065 1.00 96.56 136 ALA A N 1
ATOM 975 C CA . ALA A 1 136 ? -12.646 12.769 9.989 1.00 96.56 136 ALA A CA 1
ATOM 976 C C . ALA A 1 136 ? -12.429 12.064 11.335 1.00 96.56 136 ALA A C 1
ATOM 978 O O . ALA A 1 136 ? -13.290 11.317 11.791 1.00 96.56 136 ALA A O 1
ATOM 979 N N . ASP A 1 137 ? -11.280 12.270 11.969 1.00 96.62 137 ASP A N 1
ATOM 980 C CA . ASP A 1 137 ? -10.866 11.489 13.145 1.00 96.62 137 ASP A CA 1
ATOM 981 C C . ASP A 1 137 ? -11.766 11.693 14.376 1.00 96.62 137 ASP A C 1
ATOM 983 O O . ASP A 1 137 ? -11.810 10.826 15.256 1.00 96.62 137 ASP A O 1
ATOM 987 N N . ASP A 1 138 ? -12.462 12.830 14.425 1.00 95.25 138 ASP A N 1
ATOM 988 C CA . ASP A 1 138 ? -13.406 13.197 15.484 1.00 95.25 138 ASP A CA 1
ATOM 989 C C . ASP A 1 138 ? -14.845 12.733 15.192 1.00 95.25 138 ASP A C 1
ATOM 991 O O . ASP A 1 138 ? -15.692 12.761 16.087 1.00 95.25 138 ASP A O 1
ATOM 995 N N . ASP A 1 139 ? -15.123 12.265 13.971 1.00 96.19 139 ASP A N 1
ATOM 996 C CA . ASP A 1 139 ? -16.420 11.699 13.607 1.00 96.19 139 ASP A CA 1
ATOM 997 C C . ASP A 1 139 ? -16.508 10.218 13.998 1.00 96.19 139 ASP A C 1
ATOM 999 O O . ASP A 1 139 ? -15.507 9.502 14.083 1.00 96.19 139 ASP A O 1
ATOM 1003 N N . GLN A 1 140 ? -17.739 9.728 14.166 1.00 95.75 140 GLN A N 1
ATOM 1004 C CA . GLN A 1 140 ? -18.017 8.299 14.284 1.00 95.75 140 GLN A CA 1
ATOM 1005 C C . GLN A 1 140 ? -18.306 7.714 12.888 1.00 95.75 140 GLN A C 1
ATOM 1007 O O . GLN A 1 140 ? -19.347 8.039 12.305 1.00 95.75 140 GLN A O 1
ATOM 1012 N N . PRO A 1 141 ? -17.445 6.844 12.326 1.00 95.88 141 PRO A N 1
ATOM 1013 C CA . PRO A 1 141 ? -17.710 6.233 11.029 1.00 95.88 141 PRO A CA 1
ATOM 1014 C C . PRO A 1 141 ? -18.911 5.285 11.093 1.00 95.88 141 PRO A C 1
ATOM 1016 O O . PRO A 1 141 ? -19.127 4.581 12.080 1.00 95.88 141 PRO A O 1
ATOM 1019 N N . THR A 1 142 ? -19.650 5.194 9.985 1.00 95.31 142 THR A N 1
ATOM 1020 C CA . THR A 1 142 ? -20.536 4.046 9.751 1.00 95.31 142 THR A CA 1
ATOM 1021 C C . THR A 1 142 ? -19.675 2.873 9.296 1.00 95.31 142 THR A C 1
ATOM 1023 O O . THR A 1 142 ? -19.107 2.909 8.206 1.00 95.31 142 THR A O 1
ATOM 1026 N N . LEU A 1 143 ? -19.550 1.860 10.150 1.00 96.75 143 LEU A N 1
ATOM 1027 C CA . LEU A 1 143 ? -18.741 0.670 9.894 1.00 96.75 143 LEU A CA 1
ATOM 1028 C C . LEU A 1 143 ? -19.623 -0.511 9.493 1.00 96.75 143 LEU A C 1
ATOM 1030 O O . LEU A 1 143 ? -20.742 -0.659 9.986 1.00 96.75 143 LEU A O 1
ATOM 1034 N N . ASP A 1 144 ? -19.090 -1.383 8.637 1.00 97.19 144 ASP A N 1
ATOM 1035 C CA . ASP A 1 144 ? -19.694 -2.692 8.394 1.00 97.19 144 ASP A CA 1
ATOM 1036 C C . ASP A 1 144 ? -19.736 -3.503 9.700 1.00 97.19 144 ASP A C 1
ATOM 1038 O O . ASP A 1 144 ? -18.800 -3.444 10.506 1.00 97.19 144 ASP A O 1
ATOM 1042 N N . ALA A 1 145 ? -20.797 -4.287 9.906 1.00 95.44 145 ALA A N 1
ATOM 1043 C CA . ALA A 1 145 ? -21.002 -5.072 11.124 1.00 95.44 145 ALA A CA 1
ATOM 1044 C C . ALA A 1 145 ? -19.831 -6.029 11.428 1.00 95.44 145 ALA A C 1
ATOM 1046 O O . ALA A 1 145 ? -19.506 -6.275 12.594 1.00 95.44 145 ALA A O 1
ATOM 1047 N N . LEU A 1 146 ? -19.160 -6.532 10.387 1.00 96.69 146 LEU A N 1
ATOM 1048 C CA . LEU A 1 146 ? -18.018 -7.435 10.503 1.00 96.69 146 LEU A CA 1
ATOM 1049 C C . LEU A 1 146 ? -16.741 -6.744 11.003 1.00 96.69 146 LEU A C 1
ATOM 1051 O O . LEU A 1 146 ? -15.817 -7.436 11.432 1.00 96.69 146 LEU A O 1
ATOM 1055 N N . THR A 1 147 ? -16.684 -5.409 11.001 1.00 97.12 147 THR A N 1
ATOM 1056 C CA . THR A 1 147 ? -15.504 -4.644 11.445 1.00 97.12 147 THR A CA 1
ATOM 1057 C C . THR A 1 147 ? -15.116 -4.970 12.888 1.00 97.12 147 THR A C 1
ATOM 1059 O O . THR A 1 147 ? -13.935 -5.094 13.192 1.00 97.12 147 THR A O 1
ATOM 1062 N N . SER A 1 148 ? -16.097 -5.223 13.759 1.00 94.44 148 SER A N 1
ATOM 1063 C CA . SER A 1 148 ? -15.867 -5.618 15.160 1.00 94.44 148 SER A CA 1
ATOM 1064 C C . SER A 1 148 ? -15.070 -6.925 15.326 1.00 94.44 148 SER A C 1
ATOM 1066 O O . SER A 1 148 ? -14.383 -7.111 16.328 1.00 94.44 148 SER A O 1
ATOM 1068 N N . GLY A 1 149 ? -15.126 -7.831 14.342 1.00 95.75 149 GLY A N 1
ATOM 1069 C CA . GLY A 1 149 ? -14.346 -9.074 14.323 1.00 95.75 149 GLY A CA 1
ATOM 1070 C C . GLY A 1 149 ? -12.980 -8.949 13.635 1.00 95.75 149 GLY A C 1
ATOM 1071 O O . GLY A 1 149 ? -12.168 -9.882 13.699 1.00 95.75 149 GLY A O 1
ATOM 1072 N N . ALA A 1 150 ? -12.723 -7.821 12.972 1.00 97.56 150 ALA A N 1
ATOM 1073 C CA . ALA A 1 150 ? -11.505 -7.568 12.217 1.00 97.56 150 ALA A CA 1
ATOM 1074 C C . ALA A 1 150 ? -10.318 -7.213 13.127 1.00 97.56 150 ALA A C 1
ATOM 1076 O O . ALA A 1 150 ? -10.453 -6.986 14.333 1.00 97.56 150 ALA A O 1
ATOM 1077 N N . VAL A 1 151 ? -9.127 -7.179 12.533 1.00 98.62 151 VAL A N 1
ATOM 1078 C CA . VAL A 1 151 ? -7.923 -6.634 13.165 1.00 98.62 151 VAL A CA 1
ATOM 1079 C C . VAL A 1 151 ? -7.573 -5.317 12.479 1.00 98.62 151 VAL A C 1
ATOM 1081 O O . VAL A 1 151 ? -7.314 -5.288 11.275 1.00 98.62 151 VAL A O 1
ATOM 1084 N N . ALA A 1 152 ? -7.569 -4.231 13.248 1.00 98.62 152 ALA A N 1
ATOM 1085 C CA . ALA A 1 152 ? -7.096 -2.930 12.809 1.00 98.62 152 ALA A CA 1
ATOM 1086 C C . ALA A 1 152 ? -5.596 -3.008 12.509 1.00 98.62 152 ALA A C 1
ATOM 1088 O O . ALA A 1 152 ? -4.829 -3.513 13.331 1.00 98.62 152 ALA A O 1
ATOM 1089 N N . VAL A 1 153 ? -5.169 -2.515 11.350 1.00 98.62 153 VAL A N 1
ATOM 1090 C CA . VAL A 1 153 ? -3.756 -2.501 10.938 1.00 98.62 153 VAL A CA 1
ATOM 1091 C C . VAL A 1 153 ? -3.408 -1.182 10.277 1.00 98.62 153 VAL A C 1
ATOM 1093 O O . VAL A 1 153 ? -4.275 -0.497 9.744 1.00 98.62 153 VAL A O 1
ATOM 1096 N N . GLY A 1 154 ? -2.130 -0.835 10.279 1.00 97.50 154 GLY A N 1
ATOM 1097 C CA . GLY A 1 154 ? -1.622 0.326 9.573 1.00 97.50 154 GLY A CA 1
ATOM 1098 C C . GLY A 1 154 ? -1.152 1.475 10.462 1.00 97.50 154 GLY A C 1
ATOM 1099 O O . GLY A 1 154 ? -1.344 1.485 11.683 1.00 97.50 154 GLY A O 1
ATOM 1100 N N . PRO A 1 155 ? -0.532 2.480 9.832 1.00 95.69 155 PRO A N 1
ATOM 1101 C CA . PRO A 1 155 ? 0.139 3.605 10.489 1.00 95.69 155 PRO A CA 1
ATOM 1102 C C . PRO A 1 155 ? -0.744 4.441 11.420 1.00 95.69 155 PRO A C 1
ATOM 1104 O O . PRO A 1 155 ? -0.219 5.092 12.324 1.00 95.69 155 PRO A O 1
ATOM 1107 N N . ALA A 1 156 ? -2.070 4.460 11.238 1.00 96.12 156 ALA A N 1
ATOM 1108 C CA . ALA A 1 156 ? -2.934 5.252 12.111 1.00 96.12 156 ALA A CA 1
ATOM 1109 C C . ALA A 1 156 ? -2.899 4.755 13.566 1.00 96.12 156 ALA A C 1
ATOM 1111 O O . ALA A 1 156 ? -3.090 5.554 14.476 1.00 96.12 156 ALA A O 1
ATOM 1112 N N . LEU A 1 157 ? -2.590 3.475 13.803 1.00 96.94 157 LEU A N 1
ATOM 1113 C CA . LEU A 1 157 ? -2.513 2.908 15.153 1.00 96.94 157 LEU A CA 1
ATOM 1114 C C . LEU A 1 157 ? -1.456 3.589 16.032 1.00 96.94 157 LEU A C 1
ATOM 1116 O O . LEU A 1 157 ? -1.642 3.703 17.241 1.00 96.94 157 LEU A O 1
ATOM 1120 N N . THR A 1 158 ? -0.358 4.056 15.434 1.00 95.69 158 THR A N 1
ATOM 1121 C CA . THR A 1 158 ? 0.705 4.783 16.143 1.00 95.69 158 THR A CA 1
ATOM 1122 C C . THR A 1 158 ? 0.570 6.290 15.988 1.00 95.69 158 THR A C 1
ATOM 1124 O O . THR A 1 158 ? 0.790 7.024 16.947 1.00 95.69 158 THR A O 1
ATOM 1127 N N . GLN A 1 159 ? 0.186 6.769 14.803 1.00 94.38 159 GLN A N 1
ATOM 1128 C CA . GLN A 1 159 ? 0.088 8.204 14.519 1.00 94.38 159 GLN A CA 1
ATOM 1129 C C . GLN A 1 159 ? -1.155 8.858 15.133 1.00 94.38 159 GLN A C 1
ATOM 1131 O O . GLN A 1 159 ? -1.155 10.066 15.358 1.00 94.38 159 GLN A O 1
ATOM 1136 N N . LYS A 1 160 ? -2.207 8.075 15.403 1.00 94.19 160 LYS A N 1
ATOM 1137 C CA . LYS A 1 160 ? -3.486 8.531 15.964 1.00 94.19 160 LYS A CA 1
ATOM 1138 C C . LYS A 1 160 ? -3.931 7.605 17.104 1.00 94.19 160 LYS A C 1
ATOM 1140 O O . LYS A 1 160 ? -4.872 6.821 16.944 1.00 94.19 160 LYS A O 1
ATOM 1145 N N . PRO A 1 161 ? -3.257 7.667 18.268 1.00 93.38 161 PRO A N 1
ATOM 1146 C CA . PRO A 1 161 ? -3.526 6.761 19.378 1.00 93.38 161 PRO A CA 1
ATOM 1147 C C . PRO A 1 161 ? -5.000 6.769 19.803 1.00 93.38 161 PRO A C 1
ATOM 1149 O O . PRO A 1 161 ? -5.634 7.818 19.943 1.00 93.38 161 PRO A O 1
ATOM 1152 N N . GLY A 1 162 ? -5.554 5.573 19.996 1.00 94.62 162 GLY A N 1
ATOM 1153 C CA . GLY A 1 162 ? -6.941 5.379 20.420 1.00 94.62 162 GLY A CA 1
ATOM 1154 C C . GLY A 1 162 ? -8.001 5.620 19.341 1.00 94.62 162 GLY A C 1
ATOM 1155 O O . GLY A 1 162 ? -9.175 5.442 19.643 1.00 94.62 162 GLY A O 1
ATOM 1156 N N . LEU A 1 163 ? -7.636 5.994 18.104 1.00 96.56 163 LEU A N 1
ATOM 1157 C CA . LEU A 1 163 ? -8.607 6.189 17.017 1.00 96.56 163 LEU A CA 1
ATOM 1158 C C . LEU A 1 163 ? -9.436 4.922 16.766 1.00 96.56 163 LEU A C 1
ATOM 1160 O O . LEU A 1 163 ? -10.660 4.982 16.774 1.00 96.56 163 LEU A O 1
ATOM 1164 N N . ALA A 1 164 ? -8.767 3.775 16.609 1.00 97.19 164 ALA A N 1
ATOM 1165 C CA . ALA A 1 164 ? -9.425 2.495 16.346 1.00 97.19 164 ALA A CA 1
ATOM 1166 C C . ALA A 1 164 ? -10.413 2.106 17.460 1.00 97.19 164 ALA A C 1
ATOM 1168 O O . ALA A 1 164 ? -11.526 1.698 17.156 1.00 97.19 164 ALA A O 1
ATOM 1169 N N . GLU A 1 165 ? -10.038 2.303 18.729 1.00 96.25 165 GLU A N 1
ATOM 1170 C CA . GLU A 1 165 ? -10.903 2.006 19.881 1.00 96.25 165 GLU A CA 1
ATOM 1171 C C . GLU A 1 165 ? -12.114 2.947 19.949 1.00 96.25 165 GLU A C 1
ATOM 1173 O O . GLU A 1 165 ? -13.215 2.505 20.258 1.00 96.25 165 GLU A O 1
ATOM 1178 N N . ARG A 1 166 ? -11.949 4.238 19.622 1.00 96.56 166 ARG A N 1
ATOM 1179 C CA . ARG A 1 166 ? -13.085 5.176 19.555 1.00 96.56 166 ARG A CA 1
ATOM 1180 C C . ARG A 1 166 ? -14.054 4.805 18.432 1.00 96.56 166 ARG A C 1
ATOM 1182 O O . ARG A 1 166 ? -15.263 4.797 18.636 1.00 96.56 166 ARG A O 1
ATOM 1189 N N . TRP A 1 167 ? -13.528 4.493 17.252 1.00 97.56 167 TRP A N 1
ATOM 1190 C CA . TRP A 1 167 ? -14.330 4.173 16.071 1.00 97.56 167 TRP A CA 1
ATOM 1191 C C . TRP A 1 167 ? -14.984 2.789 16.144 1.00 97.56 167 TRP A C 1
ATOM 1193 O O . TRP A 1 167 ? -16.111 2.620 15.687 1.00 97.56 167 TRP A O 1
ATOM 1203 N N . CYS A 1 168 ? -14.310 1.799 16.724 1.00 97.25 168 CYS A N 1
ATOM 1204 C CA . CYS A 1 168 ? -14.824 0.444 16.882 1.00 97.25 168 CYS A CA 1
ATOM 1205 C C . CYS A 1 168 ? -14.357 -0.146 18.225 1.00 97.25 168 CYS A C 1
ATOM 1207 O O . CYS A 1 168 ? -13.327 -0.826 18.272 1.00 97.25 168 CYS A O 1
ATOM 1209 N N . PRO A 1 169 ? -15.096 0.102 19.323 1.00 94.75 169 PRO A N 1
ATOM 1210 C CA . PRO A 1 169 ? -14.732 -0.411 20.640 1.00 94.75 169 PRO A CA 1
ATOM 1211 C C . PRO A 1 169 ? -14.568 -1.932 20.644 1.00 94.75 169 PRO A C 1
ATOM 1213 O O . PRO A 1 169 ? -15.440 -2.663 20.166 1.00 94.75 169 PRO A O 1
ATOM 1216 N N . GLY A 1 170 ? -13.451 -2.413 21.192 1.00 88.62 170 GLY A N 1
ATOM 1217 C CA . GLY A 1 170 ? -13.127 -3.841 21.240 1.00 88.62 170 GLY A CA 1
ATOM 1218 C C . GLY A 1 170 ? -12.508 -4.416 19.960 1.00 88.62 170 GLY A C 1
ATOM 1219 O O . GLY A 1 170 ? -12.178 -5.607 19.939 1.00 88.62 170 GLY A O 1
ATOM 1220 N N . ALA A 1 171 ? -12.300 -3.609 18.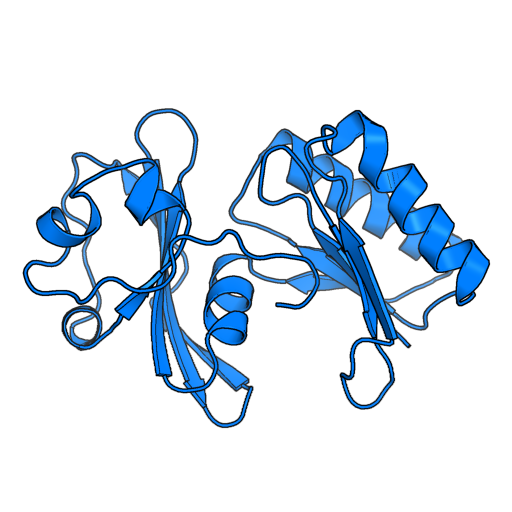914 1.00 89.94 171 ALA A N 1
ATOM 1221 C CA . ALA A 1 171 ? -11.522 -4.032 17.755 1.00 89.94 171 ALA A CA 1
ATOM 1222 C C . ALA A 1 171 ? -10.075 -4.346 18.165 1.00 89.94 171 ALA A C 1
ATOM 1224 O O . ALA A 1 171 ? -9.411 -3.601 18.889 1.00 89.94 171 ALA A O 1
ATOM 1225 N N . ARG A 1 172 ? -9.546 -5.467 17.672 1.00 96.44 172 ARG A N 1
ATOM 1226 C CA . ARG A 1 172 ? -8.153 -5.850 17.940 1.00 96.44 172 ARG A CA 1
ATOM 1227 C C . ARG A 1 172 ? -7.213 -4.973 17.122 1.00 96.44 172 ARG A C 1
ATOM 1229 O O . ARG A 1 172 ? -7.503 -4.684 15.969 1.00 96.44 172 ARG A O 1
ATOM 1236 N N . SER A 1 173 ? -6.063 -4.616 17.683 1.00 97.44 173 SER A N 1
ATOM 1237 C CA . SER A 1 173 ? -4.999 -3.908 16.958 1.00 97.44 173 SER A CA 1
ATOM 1238 C C . SER A 1 173 ? -3.865 -4.864 16.589 1.00 97.44 173 SER A C 1
ATOM 1240 O O . SER A 1 173 ? -3.452 -5.684 17.407 1.00 97.44 173 SER A O 1
ATOM 1242 N N . GLY A 1 174 ? -3.383 -4.764 15.353 1.00 97.50 174 GLY A N 1
ATOM 1243 C CA . GLY A 1 174 ? -2.288 -5.554 14.798 1.00 97.50 174 GLY A CA 1
ATOM 1244 C C . GLY A 1 174 ? -1.072 -4.697 14.446 1.00 97.50 174 GLY A C 1
ATOM 1245 O O . GLY A 1 174 ? -0.699 -3.783 15.182 1.00 97.50 174 GLY A O 1
ATOM 1246 N N . SER A 1 175 ? -0.431 -5.010 13.317 1.00 97.31 175 SER A N 1
ATOM 1247 C CA . SER A 1 175 ? 0.775 -4.314 12.857 1.00 97.31 175 SER A CA 1
ATOM 1248 C C . SER A 1 175 ? 0.500 -2.834 12.539 1.00 97.31 175 SER A C 1
ATOM 1250 O O . SER A 1 175 ? -0.422 -2.549 11.772 1.00 97.31 175 SER A O 1
ATOM 1252 N N . PRO A 1 176 ? 1.311 -1.885 13.047 1.00 97.06 176 PRO A N 1
ATOM 1253 C CA . PRO A 1 176 ? 1.206 -0.467 12.707 1.00 97.06 176 PRO A CA 1
ATOM 1254 C C . PRO A 1 176 ? 2.010 -0.080 11.452 1.00 97.06 176 PRO A C 1
ATOM 1256 O O . PRO A 1 176 ? 2.211 1.106 11.190 1.00 97.06 176 PRO A O 1
ATOM 1259 N N . ALA A 1 177 ? 2.551 -1.057 10.718 1.00 94.38 177 ALA A N 1
ATOM 1260 C CA . ALA A 1 177 ? 3.431 -0.803 9.584 1.00 94.38 177 ALA A CA 1
ATOM 1261 C C . ALA A 1 177 ? 2.703 -0.111 8.419 1.00 94.38 177 ALA A C 1
ATOM 1263 O O . ALA A 1 177 ? 1.508 -0.307 8.198 1.00 94.38 177 ALA A O 1
ATOM 1264 N N . MET A 1 178 ? 3.454 0.683 7.655 1.00 91.31 178 MET A N 1
ATOM 1265 C CA . MET A 1 178 ? 3.015 1.155 6.341 1.00 91.31 178 MET A CA 1
ATOM 1266 C C . MET A 1 178 ? 2.996 -0.014 5.344 1.00 91.31 178 MET A C 1
ATOM 1268 O O . MET A 1 178 ? 3.833 -0.911 5.476 1.00 91.31 178 MET A O 1
ATOM 1272 N N . PRO A 1 179 ? 2.109 0.008 4.333 1.00 93.06 179 PRO A N 1
ATOM 1273 C CA . PRO A 1 179 ? 2.305 -0.821 3.152 1.00 93.06 179 PRO A CA 1
ATOM 1274 C C . PRO A 1 179 ? 3.581 -0.412 2.403 1.00 93.06 179 PRO A C 1
ATOM 1276 O O . PRO A 1 179 ? 3.994 0.748 2.463 1.00 93.06 179 PRO A O 1
ATOM 1279 N N . ASP A 1 180 ? 4.172 -1.363 1.687 1.00 95.25 180 ASP A N 1
ATOM 1280 C CA . ASP A 1 180 ? 5.297 -1.147 0.777 1.00 95.25 180 ASP A CA 1
ATOM 1281 C C . ASP A 1 180 ? 5.043 -1.847 -0.566 1.00 95.25 180 ASP A C 1
ATOM 1283 O O . ASP A 1 180 ? 3.985 -2.439 -0.779 1.00 95.25 180 ASP A O 1
ATOM 1287 N N . ALA A 1 181 ? 6.000 -1.772 -1.491 1.00 96.75 181 ALA A N 1
ATOM 1288 C CA . ALA A 1 181 ? 5.845 -2.282 -2.850 1.00 96.75 181 ALA A CA 1
ATOM 1289 C C . ALA A 1 181 ? 5.645 -3.808 -2.951 1.00 96.75 181 ALA A C 1
ATOM 1291 O O . ALA A 1 181 ? 5.464 -4.306 -4.059 1.00 96.75 181 ALA A O 1
ATOM 1292 N N . ARG A 1 182 ? 5.726 -4.564 -1.846 1.00 94.75 182 ARG A N 1
ATOM 1293 C CA . ARG A 1 182 ? 5.480 -6.017 -1.817 1.00 94.75 182 ARG A CA 1
ATOM 1294 C C . ARG A 1 182 ? 4.007 -6.376 -1.603 1.00 94.75 182 ARG A C 1
ATOM 1296 O O . ARG A 1 182 ? 3.667 -7.541 -1.800 1.00 94.75 182 ARG A O 1
ATOM 1303 N N . GLY A 1 183 ? 3.200 -5.427 -1.121 1.00 82.44 183 GLY A N 1
ATOM 1304 C CA . GLY A 1 183 ? 1.773 -5.606 -0.833 1.00 82.44 183 GLY A CA 1
ATOM 1305 C C . GLY A 1 183 ? 0.876 -5.569 -2.057 1.00 82.44 183 GLY A C 1
ATOM 1306 O O . GLY A 1 183 ? 1.252 -4.927 -3.063 1.00 82.44 183 GLY A O 1
#

Radius of gyration: 16.46 Å; Cα contacts (8 Å, |Δi|>4): 436; chains: 1; bounding box: 40×35×45 Å

Nearest PDB structures (foldseek):
  5br9-assembly3_E  TM=7.971E-01  e=1.478E-12  Pseudomonas aeruginosa PAO1
  4y0w-assembly1_B-2  TM=7.747E-01  e=3.384E-12  Pseudomonas aeruginosa PAO579
  4y0w-assembly1_E-2  TM=7.838E-01  e=1.291E-11  Pseudomonas aeruginosa PAO579
  2gel-assembly1_A  TM=7.912E-01  e=1.136E-11  Salmonella enterica subsp. enterica serovar Typhimurium str. LT2
  8iey-assembly1_B  TM=7.052E-01  e=1.614E-07  Aquifex aeolicus